Protein AF-A0A514MGS3-F1 (afdb_monomer_lite)

pLDDT: mean 89.5, std 12.04, range [34.12, 98.44]

Secondary structure (DSSP, 8-state):
-HHHHHHHHHHHTTTSHHHHHHHHHHHTTHHHHS--S-HHHHHHHHHHHHHHHHHHHHHHHHHT--TTHHHHHIIIIIIIT-HHHHTTS-HHHHHHHHHHHHHHTTTTT-GGGHHHHHHSPPP-TTHHHH-SHHHHHHHHHHHHHHH---HHHHHHHHHHGGGGTT----HHHHHHHHHHHHHTTSS-SSS---HHHHHHHHHHHHHHS-GGGGG--

Foldseek 3Di:
DVVVVVVVVLVVVVVPLCSLLVLLVPCVVVLQPPQDDDQVVLAVSLVSNLSNLLVVLVVCLVVVHCPCLVSLCCLVPVAQLDVSSVVSHDLVSSQSSLLSNLQCCLVSVNLVCVVSSQVSHRDDPCCVPQHGSLSSSLVSNLVSLVVRPDLVSNLSSLVSLLSNAPDDYPPVSLVSSLVSLVVQQDCDDDDRNDPSSNVSSVVSNCSRPPPVVVVVD

Radius of gyration: 18.84 Å; chains: 1; bounding box: 46×36×59 Å

Organism: NCBI:txid2249456

Sequence (217 aa):
ESGRRILELIVQLWSQSFASNIFALLFHRWLFEVPLDGKEVSLRYSSALVQGATNVFWIDIQTNTRHFLSLYHYLLEDVALVPDQLSKISLQAGRNLFLLLSRFMLFYDQDHLLASSLEHFPTFPNSFLVGGPADYFVIELTDQLQKLKVEPVLLHYLSRMTILQGLELRMTTSTRLKACLYSFTSPGGPTYPTRAVRHAAWNTLDLLFPVSAILLS

Structure (mmCIF, N/CA/C/O backbone):
data_AF-A0A514MGS3-F1
#
_entry.id   AF-A0A514MGS3-F1
#
loop_
_atom_site.group_PDB
_atom_site.id
_atom_site.type_symbol
_atom_site.label_atom_id
_atom_site.label_alt_id
_atom_site.label_comp_id
_atom_site.label_asym_id
_atom_site.label_entity_id
_atom_site.label_seq_id
_atom_site.pdbx_PDB_ins_code
_atom_site.Cartn_x
_atom_site.Cartn_y
_atom_site.Cartn_z
_atom_site.occupancy
_atom_site.B_iso_or_equiv
_atom_site.auth_seq_id
_atom_site.auth_comp_id
_atom_site.auth_asym_id
_atom_site.auth_atom_id
_atom_site.pdbx_PDB_model_num
ATOM 1 N N . GLU A 1 1 ? -17.664 -9.299 27.989 1.00 47.78 1 GLU A N 1
ATOM 2 C CA . GLU A 1 1 ? -16.842 -8.910 29.163 1.00 47.78 1 GLU A CA 1
ATOM 3 C C . GLU A 1 1 ? -15.353 -9.264 29.069 1.00 47.78 1 GLU A C 1
ATOM 5 O O . GLU A 1 1 ? -14.551 -8.423 29.457 1.00 47.78 1 GLU A O 1
ATOM 10 N N . SER A 1 2 ? -14.930 -10.427 28.544 1.00 61.69 2 SER A N 1
ATOM 11 C CA . SER A 1 2 ? -13.503 -10.828 28.569 1.00 61.69 2 SER A CA 1
ATOM 12 C C . SER A 1 2 ? -12.554 -9.924 27.757 1.00 61.69 2 SER A C 1
ATOM 14 O O . SER A 1 2 ? -11.452 -9.632 28.217 1.00 61.69 2 SER A O 1
ATOM 16 N N . GLY A 1 3 ? -12.983 -9.416 26.594 1.00 69.38 3 GLY A N 1
ATOM 17 C CA . GLY A 1 3 ? -12.145 -8.577 25.721 1.00 69.38 3 GLY A CA 1
ATOM 18 C C . GLY A 1 3 ? -11.825 -7.182 26.272 1.00 69.38 3 GLY A C 1
ATOM 19 O O . GLY A 1 3 ? -10.785 -6.620 25.941 1.00 69.38 3 GLY A O 1
ATOM 20 N N . ARG A 1 4 ? -12.666 -6.637 27.165 1.00 77.06 4 ARG A N 1
ATOM 21 C CA . ARG A 1 4 ? -12.484 -5.285 27.728 1.00 77.06 4 ARG A CA 1
ATOM 22 C C . ARG A 1 4 ? -11.244 -5.199 28.621 1.00 77.06 4 ARG A C 1
ATOM 24 O O . ARG A 1 4 ? -10.491 -4.241 28.520 1.00 77.06 4 ARG A O 1
ATOM 31 N N . ARG A 1 5 ? -10.975 -6.249 29.406 1.00 80.56 5 ARG A N 1
ATOM 32 C CA . ARG A 1 5 ? -9.756 -6.352 30.230 1.00 80.56 5 ARG A CA 1
ATOM 33 C C . ARG A 1 5 ? -8.491 -6.414 29.374 1.00 80.56 5 ARG A C 1
ATOM 35 O O . ARG A 1 5 ? -7.489 -5.799 29.712 1.00 80.56 5 ARG A O 1
ATOM 42 N N . ILE A 1 6 ? -8.541 -7.130 28.248 1.00 82.75 6 ILE A N 1
ATOM 43 C CA . ILE A 1 6 ? -7.420 -7.189 27.297 1.00 82.75 6 ILE A CA 1
ATOM 44 C C . ILE A 1 6 ? -7.199 -5.810 26.668 1.00 82.75 6 ILE A C 1
ATOM 46 O O . ILE A 1 6 ? -6.064 -5.353 26.586 1.00 82.75 6 ILE A O 1
ATOM 50 N N . LEU A 1 7 ? -8.273 -5.121 26.278 1.00 83.06 7 LEU A N 1
ATOM 51 C CA . LEU A 1 7 ? -8.190 -3.765 25.743 1.00 83.06 7 LEU A CA 1
ATOM 52 C C . LEU A 1 7 ? -7.570 -2.789 26.757 1.00 83.06 7 LEU A C 1
ATOM 54 O O . LEU A 1 7 ? -6.682 -2.025 26.393 1.00 83.06 7 LEU A O 1
ATOM 58 N N . GLU A 1 8 ? -7.979 -2.846 28.026 1.00 84.56 8 GLU A N 1
ATOM 59 C CA . GLU A 1 8 ? -7.396 -2.044 29.113 1.00 84.56 8 GLU A CA 1
ATOM 60 C C . GLU A 1 8 ? -5.895 -2.319 29.291 1.00 84.56 8 GLU A C 1
ATOM 62 O O . GLU A 1 8 ? -5.109 -1.377 29.408 1.00 84.56 8 GLU A O 1
ATOM 67 N N . LEU A 1 9 ? -5.473 -3.586 29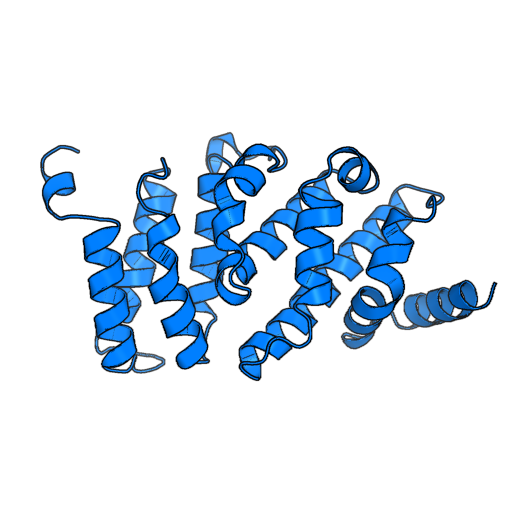.227 1.00 84.62 9 LEU A N 1
ATOM 68 C CA . LEU A 1 9 ? -4.055 -3.964 29.270 1.00 84.62 9 LEU A CA 1
ATOM 69 C C . LEU A 1 9 ? -3.275 -3.415 28.069 1.00 84.62 9 LEU A C 1
ATOM 71 O O . LEU A 1 9 ? -2.190 -2.861 28.237 1.00 84.62 9 LEU A O 1
ATOM 75 N N . ILE A 1 10 ? -3.824 -3.509 26.854 1.00 85.88 10 ILE A N 1
ATOM 76 C CA . ILE A 1 10 ? -3.185 -2.935 25.660 1.00 85.88 10 ILE A CA 1
ATOM 77 C C . ILE A 1 10 ? -3.071 -1.412 25.807 1.00 85.88 10 ILE A C 1
ATOM 79 O O . ILE A 1 10 ? -2.027 -0.844 25.495 1.00 85.88 10 ILE A O 1
ATOM 83 N N . VAL A 1 11 ? -4.107 -0.745 26.325 1.00 84.38 11 VAL A N 1
ATOM 84 C CA . VAL A 1 11 ? -4.107 0.704 26.583 1.00 84.38 11 VAL A CA 1
ATOM 85 C C . VAL A 1 11 ? -3.020 1.109 27.585 1.00 84.38 11 VAL A C 1
ATOM 87 O O . VAL A 1 11 ? -2.420 2.172 27.410 1.00 84.38 11 VAL A O 1
ATOM 90 N N . GLN A 1 12 ? -2.728 0.280 28.591 1.00 86.44 12 GLN A N 1
ATOM 91 C CA . GLN A 1 12 ? -1.608 0.493 29.519 1.00 86.44 12 GLN A CA 1
ATOM 92 C C . GLN A 1 12 ? -0.243 0.303 28.841 1.00 86.44 12 GLN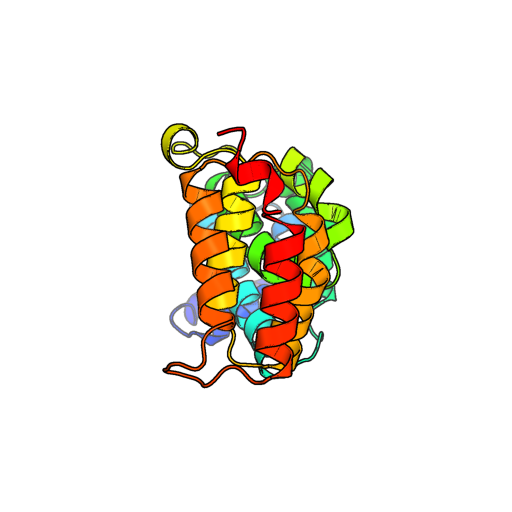 A C 1
ATOM 94 O O . GLN A 1 12 ? 0.711 1.010 29.156 1.00 86.44 12 GLN A O 1
ATOM 99 N N . LEU A 1 13 ? -0.156 -0.611 27.874 1.00 86.50 13 LEU A N 1
ATOM 100 C CA . LEU A 1 13 ? 1.062 -0.921 27.122 1.00 86.50 13 LEU A CA 1
ATOM 101 C C . LEU A 1 13 ? 1.218 -0.096 25.838 1.00 86.50 13 LEU A C 1
ATOM 103 O O . LEU A 1 13 ? 2.078 -0.397 25.019 1.00 86.50 13 LEU A O 1
ATOM 107 N N . TRP A 1 14 ? 0.422 0.957 25.644 1.00 85.69 14 TRP A N 1
ATOM 108 C CA . TRP A 1 14 ? 0.352 1.695 24.375 1.00 85.69 14 TRP A CA 1
ATOM 109 C C . TRP A 1 14 ? 1.663 2.369 23.952 1.00 85.69 14 TRP A C 1
ATOM 111 O O . TRP A 1 14 ? 1.845 2.681 22.779 1.00 85.69 14 TRP A O 1
ATOM 121 N N . SER A 1 15 ? 2.574 2.604 24.900 1.00 83.31 15 SER A N 1
ATOM 122 C CA . SER A 1 15 ? 3.925 3.108 24.627 1.00 83.31 15 SER A CA 1
ATOM 123 C C . SER A 1 15 ? 4.832 2.072 23.958 1.00 83.31 15 SER A C 1
ATOM 125 O O . SER A 1 15 ? 5.872 2.430 23.410 1.00 83.31 15 SER A O 1
ATOM 127 N N . GLN A 1 16 ? 4.455 0.794 23.995 1.00 87.19 16 GLN A N 1
ATOM 128 C CA . GLN A 1 16 ? 5.225 -0.300 23.426 1.00 87.19 16 GLN A CA 1
ATOM 129 C C . GLN A 1 16 ? 4.883 -0.498 21.950 1.00 87.19 16 GLN A C 1
ATOM 131 O O . GLN A 1 16 ? 3.715 -0.554 21.562 1.00 87.19 16 GLN A O 1
ATOM 136 N N . SER A 1 17 ? 5.908 -0.688 21.118 1.00 79.75 17 SER A N 1
ATOM 137 C CA . SER A 1 17 ? 5.749 -0.849 19.665 1.00 79.75 17 SER A CA 1
ATOM 138 C C . SER A 1 17 ? 4.843 -2.030 19.288 1.00 79.75 17 SER A C 1
ATOM 140 O O . SER A 1 17 ? 4.017 -1.913 18.381 1.00 79.75 17 SER A O 1
ATOM 142 N N . PHE A 1 18 ? 4.930 -3.143 20.025 1.00 87.44 18 PHE A N 1
ATOM 143 C CA . PHE A 1 18 ? 4.140 -4.350 19.773 1.00 87.44 18 PHE A CA 1
ATOM 144 C C . PHE A 1 18 ? 2.651 -4.205 20.126 1.00 87.44 18 PHE A C 1
ATOM 146 O O . PHE A 1 18 ? 1.834 -4.960 19.601 1.00 87.44 18 PHE A O 1
ATOM 153 N N . ALA A 1 19 ? 2.273 -3.253 20.988 1.00 90.31 19 ALA A N 1
ATOM 154 C CA . ALA A 1 19 ? 0.892 -3.116 21.451 1.00 90.31 19 ALA A CA 1
ATOM 155 C C . ALA A 1 19 ? -0.060 -2.786 20.293 1.00 90.31 19 ALA A C 1
ATOM 157 O O . ALA A 1 19 ? -1.146 -3.356 20.200 1.00 90.31 19 ALA A O 1
ATOM 158 N N . SER A 1 20 ? 0.384 -1.934 19.363 1.00 90.44 20 SER A N 1
ATOM 159 C CA . SER A 1 20 ? -0.369 -1.612 18.145 1.00 90.44 20 SER A CA 1
ATOM 160 C C . SER A 1 20 ? -0.586 -2.836 17.245 1.00 90.44 20 SER A C 1
ATOM 162 O O . SER A 1 20 ? -1.682 -3.027 16.725 1.00 90.44 20 SER A O 1
ATOM 164 N N . ASN A 1 21 ? 0.413 -3.717 17.128 1.00 93.25 21 ASN A N 1
ATOM 165 C CA . ASN A 1 21 ? 0.326 -4.940 16.324 1.00 93.25 21 ASN A CA 1
ATOM 166 C C . ASN A 1 21 ? -0.724 -5.891 16.907 1.00 93.25 21 ASN A C 1
ATOM 168 O O . ASN A 1 21 ? -1.605 -6.361 16.194 1.00 93.25 21 ASN A O 1
ATOM 172 N N . ILE A 1 22 ? -0.657 -6.132 18.221 1.00 91.88 22 ILE A N 1
ATOM 173 C CA . ILE A 1 22 ? -1.628 -6.973 18.931 1.00 91.88 22 ILE A CA 1
ATOM 174 C C . ILE A 1 22 ? -3.033 -6.377 18.802 1.00 91.88 22 ILE A C 1
ATOM 176 O O . ILE A 1 22 ? -3.985 -7.105 18.527 1.00 91.88 22 ILE A O 1
ATOM 180 N N . PHE A 1 23 ? -3.159 -5.055 18.949 1.00 92.81 23 PHE A N 1
ATOM 181 C CA . PHE A 1 23 ? -4.430 -4.360 18.781 1.00 92.81 23 PHE A CA 1
ATOM 182 C C . PHE A 1 23 ? -5.031 -4.599 17.391 1.00 92.81 23 PHE A C 1
ATOM 184 O O . PHE A 1 23 ? -6.179 -5.026 17.295 1.00 92.81 23 PHE A O 1
ATOM 191 N N . ALA A 1 24 ? -4.257 -4.385 16.323 1.00 92.81 24 ALA A N 1
ATOM 192 C CA . ALA A 1 24 ? -4.727 -4.600 14.957 1.00 92.81 24 ALA A CA 1
ATOM 193 C C . ALA A 1 24 ? -5.173 -6.054 14.727 1.00 92.81 24 ALA A C 1
ATOM 195 O O . ALA A 1 24 ? -6.231 -6.296 14.156 1.00 92.81 24 ALA A O 1
ATOM 196 N N . LEU A 1 25 ? -4.425 -7.036 15.231 1.00 93.38 25 LEU A N 1
ATOM 197 C CA . LEU A 1 25 ? -4.761 -8.447 15.026 1.00 93.38 25 LEU A CA 1
ATOM 198 C C . LEU A 1 25 ? -6.008 -8.887 15.801 1.00 93.38 25 LEU A C 1
ATOM 200 O O . LEU A 1 25 ? -6.826 -9.623 15.258 1.00 93.38 25 LEU A O 1
ATOM 204 N N . LEU A 1 26 ? -6.184 -8.421 17.038 1.00 92.50 26 LEU A N 1
ATOM 205 C CA . LEU A 1 26 ? -7.273 -8.883 17.905 1.00 92.50 26 LEU A CA 1
ATOM 206 C C . LEU A 1 26 ? -8.554 -8.046 17.797 1.00 92.50 26 LEU A C 1
ATOM 208 O O . LEU A 1 26 ? -9.643 -8.582 17.984 1.00 92.50 26 LEU A O 1
ATOM 212 N N . PHE A 1 27 ? -8.441 -6.746 17.514 1.00 90.88 27 PHE A N 1
ATOM 213 C CA . PHE A 1 27 ? -9.551 -5.794 17.646 1.00 90.88 27 PHE A CA 1
ATOM 214 C C . PHE A 1 27 ? -9.944 -5.093 16.338 1.00 90.88 27 PHE A C 1
ATOM 216 O O . PHE A 1 27 ? -10.830 -4.240 16.373 1.00 90.88 27 PHE A O 1
ATOM 223 N N . HIS A 1 28 ? -9.363 -5.455 15.183 1.00 91.19 28 HIS A N 1
ATOM 224 C CA . HIS A 1 28 ? -9.738 -4.847 13.896 1.00 91.19 28 HIS A CA 1
ATOM 225 C C . HIS A 1 28 ? -11.232 -4.975 13.592 1.00 91.19 28 HIS A C 1
ATOM 227 O O . HIS A 1 28 ? -11.815 -4.003 13.134 1.00 91.19 28 HIS A O 1
ATOM 233 N N . ARG A 1 29 ? -11.869 -6.120 13.877 1.00 92.06 29 ARG A N 1
ATOM 234 C CA . ARG A 1 29 ? -13.323 -6.282 13.680 1.00 92.06 29 ARG A CA 1
ATOM 235 C C . ARG A 1 29 ? -14.137 -5.560 14.738 1.00 92.06 29 ARG A C 1
ATOM 237 O O . ARG A 1 29 ? -15.049 -4.806 14.419 1.00 92.06 29 ARG A O 1
ATOM 244 N N . TRP A 1 30 ? -13.737 -5.728 15.999 1.00 90.06 30 TRP A N 1
ATOM 245 C CA . TRP A 1 30 ? -14.399 -5.107 17.145 1.00 90.06 30 TRP A CA 1
ATOM 246 C C . TRP A 1 30 ? -14.547 -3.589 16.982 1.00 90.06 30 TRP A C 1
ATOM 248 O O . TRP A 1 30 ? -15.598 -3.049 17.314 1.00 90.06 30 TRP A O 1
ATOM 258 N N . LEU A 1 31 ? -13.535 -2.924 16.407 1.00 88.31 31 LEU A N 1
ATOM 259 C CA . LEU A 1 31 ? -13.551 -1.483 16.148 1.00 88.31 31 LEU A CA 1
ATOM 260 C C . LEU A 1 31 ? -14.742 -1.024 15.289 1.00 88.31 31 LEU A C 1
ATOM 262 O O . LEU A 1 31 ? -15.219 0.094 15.465 1.00 88.31 31 LEU A O 1
ATOM 266 N N . PHE A 1 32 ? -15.204 -1.866 14.364 1.00 88.56 32 PHE A N 1
ATOM 267 C CA . PHE A 1 32 ? -16.290 -1.540 13.439 1.00 88.56 32 PHE A CA 1
ATOM 268 C C . PHE A 1 32 ? -17.609 -2.230 13.809 1.00 88.56 32 PHE A C 1
ATOM 270 O O . PHE A 1 32 ? -18.675 -1.761 13.421 1.00 88.56 32 PHE A O 1
ATOM 277 N N . GLU A 1 33 ? -17.581 -3.312 14.583 1.00 86.62 33 GLU A N 1
ATOM 278 C CA . GLU A 1 33 ? -18.789 -4.026 15.015 1.00 86.62 33 GLU A CA 1
ATOM 279 C C . GLU A 1 33 ? -19.425 -3.427 16.277 1.00 86.62 33 GLU A C 1
ATOM 281 O O . GLU A 1 33 ? -20.643 -3.505 16.445 1.00 86.62 33 GLU A O 1
ATOM 286 N N . VAL A 1 34 ? -18.630 -2.811 17.159 1.00 82.88 34 VAL A N 1
ATOM 287 C CA . VAL A 1 34 ? -19.104 -2.299 18.453 1.00 82.88 34 VAL A CA 1
ATOM 288 C C . VAL A 1 34 ? -19.085 -0.766 18.478 1.00 82.88 34 VAL A C 1
ATOM 290 O O . VAL A 1 34 ? -18.064 -0.168 18.136 1.00 82.88 34 VAL A O 1
ATOM 293 N N . PRO A 1 35 ? -20.175 -0.100 18.913 1.00 74.62 35 PRO A N 1
ATOM 294 C CA . PRO A 1 35 ? -20.193 1.351 19.075 1.00 74.62 35 PRO A CA 1
ATOM 295 C C . PRO A 1 35 ? -19.122 1.814 20.069 1.00 74.62 35 PRO A C 1
ATOM 297 O O . PRO A 1 35 ? -19.018 1.277 21.173 1.00 74.62 35 PRO A O 1
ATOM 300 N N . LEU A 1 36 ? -18.339 2.823 19.686 1.00 74.69 36 LEU A N 1
ATOM 301 C CA . LEU A 1 36 ? -17.359 3.448 20.570 1.00 74.69 36 LEU A CA 1
ATOM 302 C C . LEU A 1 36 ? -17.932 4.702 21.231 1.00 74.69 36 LEU A C 1
ATOM 304 O O . LEU A 1 36 ? -18.395 5.618 20.548 1.00 74.69 36 LEU A O 1
ATOM 308 N N . ASP A 1 37 ? -17.793 4.787 22.551 1.00 71.50 37 ASP A N 1
ATOM 309 C CA . ASP A 1 37 ? -18.149 5.982 23.312 1.00 71.50 37 ASP A CA 1
ATOM 310 C C . ASP A 1 37 ? -17.036 7.039 23.196 1.00 71.50 37 ASP A C 1
ATOM 312 O O . ASP A 1 37 ? -16.028 7.007 23.903 1.00 71.50 37 ASP A O 1
ATOM 316 N N . GLY A 1 38 ? -17.223 8.000 22.289 1.00 73.19 38 GLY A N 1
ATOM 317 C CA . GLY A 1 38 ? -16.418 9.224 22.218 1.00 73.19 38 GLY A CA 1
ATOM 318 C C . GLY A 1 38 ? -15.418 9.304 21.056 1.00 73.19 38 GLY A C 1
ATOM 319 O O . GLY A 1 38 ? -14.757 8.340 20.664 1.00 73.19 38 GLY A O 1
ATOM 320 N N . LYS A 1 39 ? -15.271 10.520 20.508 1.00 72.00 39 LYS A N 1
ATOM 321 C CA . LYS A 1 39 ? -14.431 10.801 19.327 1.00 72.00 39 LYS A CA 1
ATOM 322 C C . LYS A 1 39 ? -12.934 10.585 19.574 1.00 72.00 39 LYS A C 1
ATOM 324 O O . LYS A 1 39 ? -12.243 10.100 18.684 1.00 72.00 39 LYS A O 1
ATOM 329 N N . GLU A 1 40 ? -12.430 10.911 20.764 1.00 72.62 40 GLU A N 1
ATOM 330 C CA . GLU A 1 40 ? -11.007 10.732 21.104 1.00 72.62 40 GLU A CA 1
ATOM 331 C C . GLU A 1 40 ? -10.604 9.255 21.165 1.00 72.62 40 GLU A C 1
ATOM 333 O O . GLU A 1 40 ? -9.536 8.873 20.682 1.00 72.62 40 GLU A O 1
ATOM 338 N N . VAL A 1 41 ? -11.489 8.411 21.697 1.00 78.88 41 VAL A N 1
ATOM 339 C CA . VAL A 1 41 ? -11.291 6.961 21.780 1.00 78.88 41 VAL A CA 1
ATOM 340 C C . VAL A 1 41 ? -11.254 6.353 20.376 1.00 78.88 41 VAL A C 1
ATOM 342 O O . VAL A 1 41 ? -10.321 5.617 20.049 1.00 78.88 41 VAL A O 1
ATOM 345 N N . SER A 1 42 ? -12.197 6.745 19.511 1.00 81.25 42 SER A N 1
ATOM 346 C CA . SER A 1 42 ? -12.221 6.342 18.097 1.00 81.25 42 SER A CA 1
ATOM 347 C C . SER A 1 42 ? -10.943 6.746 17.354 1.00 81.25 42 SER A C 1
ATOM 349 O O . SER A 1 42 ? -10.350 5.921 16.655 1.00 81.25 42 SER A O 1
ATOM 351 N N . LEU A 1 43 ? -10.451 7.974 17.553 1.00 85.00 43 LEU A N 1
ATOM 352 C CA . LEU A 1 43 ? -9.201 8.441 16.946 1.00 85.00 43 LEU A CA 1
ATOM 353 C C . LEU A 1 43 ? -7.991 7.623 17.402 1.00 85.00 43 LEU A C 1
ATOM 355 O O . LEU A 1 43 ? -7.203 7.168 16.569 1.00 85.00 43 LEU A O 1
ATOM 359 N N . ARG A 1 44 ? -7.855 7.404 18.715 1.00 87.31 44 ARG A N 1
ATOM 360 C CA . ARG A 1 44 ? -6.740 6.642 19.286 1.00 87.31 44 ARG A CA 1
ATOM 361 C C . ARG A 1 44 ? -6.715 5.212 18.751 1.00 87.31 44 ARG A C 1
ATOM 363 O O . ARG A 1 44 ? -5.666 4.749 18.304 1.00 87.31 44 ARG A O 1
ATOM 370 N N . TYR A 1 45 ? -7.856 4.528 18.764 1.00 89.94 45 TYR A N 1
ATOM 371 C CA . TYR A 1 45 ? -7.964 3.148 18.292 1.00 89.94 45 TYR A CA 1
ATOM 372 C C . TYR A 1 45 ? -7.763 3.027 16.786 1.00 89.94 45 TYR A C 1
ATOM 374 O O . TYR A 1 45 ? -7.019 2.154 16.345 1.00 89.94 45 TYR A O 1
ATOM 382 N N . SER A 1 46 ? -8.314 3.952 16.000 1.00 90.75 46 SER A N 1
ATOM 383 C CA . SER A 1 46 ? -8.076 3.979 14.556 1.00 90.75 46 SER A CA 1
ATOM 384 C C . SER A 1 46 ? -6.596 4.187 14.224 1.00 90.75 46 SER A C 1
ATOM 386 O O . SER A 1 46 ? -6.054 3.524 13.342 1.00 90.75 46 SER A O 1
ATOM 388 N N . SER A 1 47 ? -5.906 5.068 14.958 1.00 90.31 47 SER A N 1
ATOM 389 C CA . SER A 1 47 ? -4.469 5.284 14.772 1.00 90.31 47 SER A CA 1
ATOM 390 C C . SER A 1 47 ? -3.652 4.032 15.093 1.00 90.31 47 SER A C 1
ATOM 392 O O . SER A 1 47 ? -2.707 3.727 14.369 1.00 90.31 47 SER A O 1
ATOM 394 N N . ALA A 1 48 ? -3.998 3.296 16.153 1.00 91.81 48 ALA A N 1
ATOM 395 C CA . ALA A 1 48 ? -3.312 2.044 16.462 1.00 91.81 48 ALA A CA 1
ATOM 396 C C . ALA A 1 48 ? -3.636 0.921 15.490 1.00 91.81 48 ALA A C 1
ATOM 398 O O . ALA A 1 48 ? -2.743 0.131 15.204 1.00 91.81 48 ALA A O 1
ATOM 399 N N . LEU A 1 49 ? -4.858 0.864 14.955 1.00 94.56 49 LEU A N 1
ATOM 400 C CA . LEU A 1 49 ? -5.189 -0.070 13.887 1.00 94.56 49 LEU A CA 1
ATOM 401 C C . LEU A 1 49 ? -4.292 0.177 12.672 1.00 94.56 49 LEU A C 1
ATOM 403 O O . LEU A 1 49 ? -3.628 -0.749 12.221 1.00 94.56 49 LEU A O 1
ATOM 407 N N . VAL A 1 50 ? -4.215 1.420 12.183 1.00 94.94 50 VAL A N 1
ATOM 408 C CA . VAL A 1 50 ? -3.390 1.760 11.011 1.00 94.94 50 VAL A CA 1
ATOM 409 C C . VAL A 1 50 ? -1.907 1.495 11.283 1.00 94.94 50 VAL A C 1
ATOM 411 O O . VAL A 1 50 ? -1.227 0.903 10.444 1.00 94.94 50 VAL A O 1
ATOM 414 N N . GLN A 1 51 ? -1.394 1.884 12.453 1.00 93.81 51 GLN A N 1
ATOM 415 C CA . GLN A 1 51 ? 0.007 1.642 12.809 1.00 93.81 51 GLN A CA 1
ATOM 416 C C . GLN A 1 51 ? 0.316 0.145 12.946 1.00 93.81 51 GLN A C 1
ATOM 418 O O . GLN A 1 51 ? 1.316 -0.330 12.411 1.00 93.81 51 GLN A O 1
ATOM 423 N N . GLY A 1 52 ? -0.549 -0.602 13.632 1.00 95.62 52 GLY A N 1
ATOM 424 C CA . GLY A 1 52 ? -0.402 -2.039 13.824 1.00 95.62 52 GLY A CA 1
ATOM 425 C C . GLY A 1 52 ? -0.479 -2.801 12.509 1.00 95.62 52 GLY A C 1
ATOM 426 O O . GLY A 1 52 ? 0.395 -3.616 12.231 1.00 95.62 52 GLY A O 1
ATOM 427 N N . ALA A 1 53 ? -1.463 -2.476 11.666 1.00 97.25 53 ALA A N 1
ATOM 428 C CA . ALA A 1 53 ? -1.611 -3.028 10.323 1.00 97.25 53 ALA A CA 1
ATOM 429 C C . ALA A 1 53 ? -0.381 -2.721 9.451 1.00 97.25 53 ALA A C 1
ATOM 431 O O . ALA A 1 53 ? 0.166 -3.623 8.825 1.00 97.25 53 ALA A O 1
ATOM 432 N N . THR A 1 54 ? 0.130 -1.482 9.492 1.00 96.50 54 THR A N 1
ATOM 433 C CA . THR A 1 54 ? 1.385 -1.109 8.811 1.00 96.50 54 THR A CA 1
ATOM 434 C C . THR A 1 54 ? 2.527 -2.033 9.225 1.00 96.50 54 THR A C 1
ATOM 436 O O . THR A 1 54 ? 3.223 -2.576 8.370 1.00 96.50 54 THR A O 1
ATOM 439 N N . ASN A 1 55 ? 2.719 -2.227 10.530 1.00 95.88 55 ASN A N 1
ATOM 440 C CA . ASN A 1 55 ? 3.814 -3.032 11.056 1.00 95.88 55 ASN A CA 1
ATOM 441 C C . ASN A 1 55 ? 3.690 -4.503 10.639 1.00 95.88 55 ASN A C 1
ATOM 443 O O . ASN A 1 55 ? 4.671 -5.081 10.177 1.00 95.88 55 ASN A O 1
ATOM 447 N N . VAL A 1 56 ? 2.505 -5.109 10.774 1.00 96.94 56 VAL A N 1
ATOM 448 C CA . VAL A 1 56 ? 2.317 -6.530 10.434 1.00 96.94 56 VAL A CA 1
ATOM 449 C C . VAL A 1 56 ? 2.406 -6.775 8.928 1.00 96.94 56 VAL A C 1
ATOM 451 O O . VAL A 1 56 ? 3.023 -7.749 8.513 1.00 96.94 56 VAL A O 1
ATOM 454 N N . PHE A 1 57 ? 1.919 -5.861 8.086 1.00 98.12 57 PHE A N 1
ATOM 455 C CA . PHE A 1 57 ? 2.091 -5.987 6.635 1.00 98.12 57 PHE A CA 1
ATOM 456 C C . PHE A 1 57 ? 3.558 -5.829 6.212 1.00 98.12 57 PHE A C 1
ATOM 458 O O . PHE A 1 57 ? 4.012 -6.484 5.276 1.00 98.12 57 PHE A O 1
ATOM 465 N N . TRP A 1 58 ? 4.341 -5.012 6.923 1.00 97.38 58 TRP A N 1
ATOM 466 C CA . TRP A 1 58 ? 5.789 -4.962 6.714 1.00 97.38 58 TRP A CA 1
ATOM 467 C C . TRP A 1 58 ? 6.498 -6.263 7.106 1.00 97.38 58 TRP A C 1
ATOM 469 O O . TRP A 1 58 ? 7.490 -6.600 6.461 1.00 97.38 58 TRP A O 1
ATOM 479 N N . ILE A 1 59 ? 6.004 -7.010 8.101 1.00 96.94 59 ILE A N 1
ATOM 480 C CA . ILE A 1 59 ? 6.523 -8.353 8.421 1.00 96.94 59 ILE A CA 1
ATOM 481 C C . ILE A 1 59 ? 6.298 -9.294 7.233 1.00 96.94 59 ILE A C 1
ATOM 483 O O . ILE A 1 59 ? 7.230 -9.989 6.827 1.00 96.94 59 ILE A O 1
ATOM 487 N N . ASP A 1 60 ? 5.106 -9.275 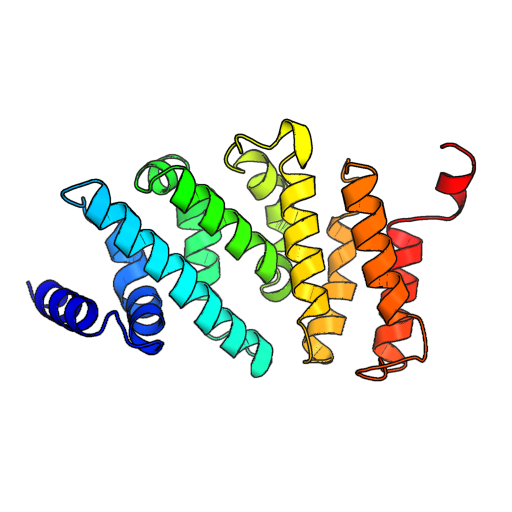6.634 1.00 98.06 60 ASP A N 1
ATOM 488 C CA . ASP A 1 60 ? 4.799 -10.059 5.431 1.00 98.06 60 ASP A CA 1
ATOM 489 C C . ASP A 1 60 ? 5.734 -9.691 4.265 1.00 98.06 60 ASP A C 1
ATOM 491 O O . ASP A 1 60 ? 6.324 -10.577 3.647 1.00 98.06 60 ASP A O 1
ATOM 495 N N . ILE A 1 61 ? 5.990 -8.396 4.028 1.00 97.19 61 ILE A N 1
ATOM 496 C CA . ILE A 1 61 ? 6.976 -7.950 3.025 1.00 97.19 61 ILE A CA 1
ATOM 497 C C . ILE A 1 61 ? 8.382 -8.476 3.334 1.00 97.19 61 ILE A C 1
ATOM 499 O O . ILE A 1 61 ? 9.058 -8.990 2.444 1.00 97.19 61 ILE A O 1
ATOM 503 N N . GLN A 1 62 ? 8.848 -8.335 4.576 1.00 96.69 62 GLN A N 1
ATOM 504 C CA . GLN A 1 62 ? 10.208 -8.718 4.974 1.00 96.69 62 GLN A CA 1
ATOM 505 C C . GLN A 1 62 ? 10.441 -10.225 4.890 1.00 96.69 62 GLN A C 1
ATOM 507 O O . GLN A 1 62 ? 11.535 -10.663 4.541 1.00 96.69 62 GLN A O 1
ATOM 512 N N . THR A 1 63 ? 9.412 -11.005 5.205 1.00 96.69 63 THR A N 1
ATOM 513 C CA . THR A 1 63 ? 9.448 -12.469 5.152 1.00 96.69 63 THR A CA 1
ATOM 514 C C . THR A 1 63 ? 9.046 -13.022 3.785 1.00 96.69 63 THR A C 1
ATOM 516 O O . THR A 1 63 ? 9.204 -14.218 3.553 1.00 96.69 63 THR A O 1
ATOM 519 N N . ASN A 1 64 ? 8.569 -12.166 2.873 1.00 97.12 64 ASN A N 1
ATOM 520 C CA . ASN A 1 64 ? 7.971 -12.546 1.594 1.00 97.12 64 ASN A CA 1
ATOM 521 C C . ASN A 1 64 ? 6.857 -13.601 1.762 1.00 97.12 64 ASN A C 1
ATOM 523 O O . ASN A 1 64 ? 6.806 -14.605 1.051 1.00 97.12 64 ASN A O 1
ATOM 527 N N . THR A 1 65 ? 5.987 -13.380 2.747 1.00 97.12 65 THR A N 1
ATOM 528 C CA . THR A 1 65 ? 4.819 -14.219 3.052 1.00 97.12 65 THR A CA 1
ATOM 529 C C . THR A 1 65 ? 3.542 -13.380 3.018 1.00 97.12 65 THR A C 1
ATOM 531 O O . THR A 1 65 ? 3.589 -12.181 2.778 1.00 97.12 65 THR A O 1
ATOM 534 N N . ARG A 1 66 ? 2.376 -14.009 3.190 1.00 97.38 66 ARG A N 1
ATOM 535 C CA . ARG A 1 66 ? 1.061 -13.344 3.125 1.00 97.38 66 ARG A CA 1
ATOM 536 C C . ARG A 1 66 ? 0.187 -13.745 4.313 1.00 97.38 66 ARG A C 1
ATOM 538 O O . ARG A 1 66 ? -0.993 -14.052 4.150 1.00 97.38 66 ARG A O 1
ATOM 545 N N . HIS A 1 67 ? 0.781 -13.834 5.503 1.00 97.50 67 HIS A N 1
ATOM 546 C CA . HIS A 1 67 ? 0.082 -14.293 6.703 1.00 97.50 67 HIS A CA 1
ATOM 547 C C . HIS A 1 67 ? -1.063 -13.362 7.107 1.00 97.50 67 HIS A C 1
ATOM 549 O O . HIS A 1 67 ? -2.058 -13.826 7.664 1.00 97.50 67 HIS A O 1
ATOM 555 N N . PHE A 1 68 ? -0.952 -12.071 6.797 1.00 97.81 68 PHE A N 1
ATOM 556 C CA . PHE A 1 68 ? -1.922 -11.048 7.173 1.00 97.81 68 PHE A CA 1
ATOM 557 C C . PHE A 1 68 ? -2.824 -10.612 6.011 1.00 97.81 68 PHE A C 1
ATOM 559 O O . PHE A 1 68 ? -3.524 -9.604 6.129 1.00 97.81 68 PHE A O 1
ATOM 566 N N . LEU A 1 69 ? -2.880 -11.393 4.923 1.00 97.69 69 LEU A N 1
ATOM 567 C CA . LEU A 1 69 ? -3.784 -11.147 3.793 1.00 97.69 69 LEU A CA 1
ATOM 568 C C . LEU A 1 69 ? -5.247 -11.024 4.240 1.00 97.69 69 LEU A C 1
ATOM 570 O O . LEU A 1 69 ? -5.957 -10.145 3.767 1.00 97.69 69 LEU A O 1
ATOM 574 N N . SER A 1 70 ? -5.695 -11.858 5.180 1.00 97.44 70 SER A N 1
ATOM 575 C CA . SER A 1 70 ? -7.072 -11.808 5.693 1.00 97.44 70 SER A CA 1
ATOM 576 C C . SER A 1 70 ? -7.398 -10.485 6.393 1.00 97.44 70 SER A C 1
ATOM 578 O O . SER A 1 70 ? -8.503 -9.968 6.243 1.00 97.44 70 SER A O 1
ATOM 580 N N . LEU A 1 71 ? -6.432 -9.909 7.118 1.00 97.75 71 LEU A N 1
ATOM 581 C CA . LEU A 1 71 ? -6.570 -8.584 7.719 1.00 97.75 71 LEU A CA 1
ATOM 582 C C . LEU A 1 71 ? -6.607 -7.500 6.636 1.00 97.75 71 LEU A C 1
ATOM 584 O O . LEU A 1 71 ? -7.438 -6.601 6.716 1.00 97.75 71 LEU A O 1
ATOM 588 N N . TYR A 1 72 ? -5.730 -7.581 5.631 1.00 98.31 72 TYR A N 1
ATOM 589 C CA . TYR A 1 72 ? -5.729 -6.633 4.515 1.00 98.31 72 TYR A CA 1
ATOM 590 C C . TYR A 1 72 ? -7.068 -6.639 3.768 1.00 98.31 72 TYR A C 1
ATOM 592 O O . TYR A 1 72 ? -7.670 -5.583 3.595 1.00 98.31 72 TYR A O 1
ATOM 600 N N . HIS A 1 73 ? -7.555 -7.825 3.399 1.00 97.81 73 HIS A N 1
ATOM 601 C CA . HIS A 1 73 ? -8.825 -8.019 2.702 1.00 97.81 73 HIS A CA 1
ATOM 602 C C . HIS A 1 73 ? -9.994 -7.432 3.493 1.00 97.81 73 HIS A C 1
ATOM 604 O O . HIS A 1 73 ? -10.760 -6.644 2.953 1.00 97.81 73 HIS A O 1
ATOM 610 N N . TYR A 1 74 ? -10.085 -7.735 4.792 1.00 97.75 74 TYR A N 1
ATOM 611 C CA . TYR A 1 74 ? -11.120 -7.161 5.653 1.00 97.75 74 TYR A CA 1
ATOM 612 C C . TYR A 1 74 ? -11.065 -5.625 5.678 1.00 97.75 74 TYR A C 1
ATOM 614 O O . TYR A 1 74 ? -12.080 -4.949 5.552 1.00 97.75 74 TYR A O 1
ATOM 622 N N . LEU A 1 75 ? -9.871 -5.045 5.827 1.00 97.81 75 LEU A N 1
ATOM 623 C CA . LEU A 1 75 ? -9.726 -3.590 5.875 1.00 97.81 75 LEU A CA 1
ATOM 624 C C . LEU A 1 75 ? -10.048 -2.911 4.538 1.00 97.81 75 LEU A C 1
ATOM 626 O O . LEU A 1 75 ? -10.535 -1.780 4.546 1.00 97.81 75 LEU A O 1
ATOM 630 N N . LEU A 1 76 ? -9.774 -3.566 3.410 1.00 98.06 76 LEU A N 1
ATOM 631 C CA . LEU A 1 76 ? -10.091 -3.043 2.087 1.00 98.06 76 LEU A CA 1
ATOM 632 C C . LEU A 1 76 ? -11.578 -3.217 1.767 1.00 98.06 76 LEU A C 1
ATOM 634 O O . LEU A 1 76 ? -12.291 -2.229 1.620 1.00 98.06 76 LEU A O 1
ATOM 638 N N . GLU A 1 77 ? -12.045 -4.457 1.686 1.00 97.38 77 GLU A N 1
ATOM 639 C CA . GLU A 1 77 ? -13.364 -4.789 1.145 1.00 97.38 77 GLU A CA 1
ATOM 640 C C . GLU A 1 77 ? -14.487 -4.570 2.150 1.00 97.38 77 GLU A C 1
ATOM 642 O O . GLU A 1 77 ? -15.495 -3.970 1.797 1.00 97.38 77 GLU A O 1
ATOM 647 N N . ASP A 1 78 ? -14.309 -4.990 3.405 1.00 96.31 78 ASP A N 1
ATOM 648 C CA . ASP A 1 78 ? -15.377 -4.926 4.411 1.00 96.31 78 ASP A CA 1
ATOM 649 C C . ASP A 1 78 ? -15.430 -3.574 5.138 1.00 96.31 78 ASP A C 1
ATOM 651 O O . ASP A 1 78 ? -16.412 -3.273 5.818 1.00 96.31 78 ASP A O 1
ATOM 655 N N . VAL A 1 79 ? -14.378 -2.753 5.029 1.00 95.56 79 VAL A N 1
ATOM 656 C CA . VAL A 1 79 ? -14.273 -1.469 5.739 1.00 95.56 79 VAL A CA 1
ATOM 657 C C . VAL A 1 79 ? -14.109 -0.293 4.785 1.00 95.56 79 VAL A C 1
ATOM 659 O O . VAL A 1 79 ? -14.956 0.597 4.780 1.00 95.56 79 VAL A O 1
ATOM 662 N N . ALA A 1 80 ? -13.022 -0.233 4.010 1.00 96.31 80 ALA A N 1
ATOM 663 C CA . ALA A 1 80 ? -12.710 0.952 3.210 1.00 96.31 80 ALA A CA 1
ATOM 664 C C . ALA A 1 80 ? -13.686 1.158 2.043 1.00 96.31 80 ALA A C 1
ATOM 666 O O . ALA A 1 80 ? -14.086 2.292 1.784 1.00 96.31 80 ALA A O 1
ATOM 667 N N . LEU A 1 81 ? -14.098 0.074 1.381 1.00 96.56 81 LEU A N 1
ATOM 668 C CA . LEU A 1 81 ? -15.046 0.099 0.262 1.00 96.56 81 LEU A CA 1
ATOM 669 C C . LEU A 1 81 ? -16.521 0.074 0.701 1.00 96.56 81 LEU A C 1
ATOM 671 O O . LEU A 1 81 ? -17.410 0.103 -0.145 1.00 96.56 81 LEU A O 1
ATOM 675 N N . VAL A 1 82 ? -16.802 0.058 2.009 1.00 95.88 82 VAL A N 1
ATOM 676 C CA . VAL A 1 82 ? -18.168 0.092 2.555 1.00 95.88 82 VAL A CA 1
ATOM 677 C C . VAL A 1 82 ? -18.384 1.428 3.276 1.00 95.88 82 VAL A C 1
ATOM 679 O O . VAL A 1 82 ? -17.951 1.577 4.423 1.00 95.88 82 VAL A O 1
ATOM 682 N N . PRO A 1 83 ? -19.077 2.410 2.659 1.00 92.12 83 PRO A N 1
ATOM 683 C CA . PRO A 1 83 ? -19.250 3.752 3.223 1.00 92.12 83 PRO A CA 1
ATOM 684 C C . PRO A 1 83 ? -19.795 3.763 4.656 1.00 92.12 83 PRO A C 1
ATOM 686 O O . PRO A 1 83 ? -19.309 4.518 5.500 1.00 92.12 83 PRO A O 1
ATOM 689 N N . ASP A 1 84 ? -20.749 2.879 4.958 1.00 91.88 84 ASP A N 1
ATOM 690 C CA . ASP A 1 84 ? -21.344 2.753 6.292 1.00 91.88 84 ASP A CA 1
ATOM 691 C C . ASP A 1 84 ? -20.313 2.340 7.349 1.00 91.88 84 ASP A C 1
ATOM 693 O O . ASP A 1 84 ? -20.335 2.842 8.473 1.00 91.88 84 ASP A O 1
ATOM 697 N N . GLN A 1 85 ? -19.375 1.460 6.996 1.00 92.00 85 GLN A N 1
ATOM 698 C CA . GLN A 1 85 ? -18.313 1.010 7.895 1.00 92.00 85 GLN A CA 1
ATOM 699 C C . GLN A 1 85 ? -17.235 2.079 8.041 1.00 92.00 85 GLN A C 1
ATOM 701 O O . GLN A 1 85 ? -16.826 2.396 9.160 1.00 92.00 85 GLN A O 1
ATOM 706 N N . LEU A 1 86 ? -16.836 2.704 6.932 1.00 91.31 86 LEU A N 1
ATOM 707 C CA . LEU A 1 86 ? -15.877 3.804 6.933 1.00 91.31 86 LEU A CA 1
ATOM 708 C C . LEU A 1 86 ? -16.371 5.001 7.763 1.00 91.31 86 LEU A C 1
ATOM 710 O O . LEU A 1 86 ? -15.574 5.652 8.437 1.00 91.31 86 LEU A O 1
ATOM 714 N N . SER A 1 87 ? -17.683 5.258 7.780 1.00 89.62 87 SER A N 1
ATOM 715 C CA . SER A 1 87 ? -18.295 6.348 8.555 1.00 89.62 87 SER A CA 1
ATOM 716 C C . SER A 1 87 ? -18.135 6.205 10.078 1.00 89.62 87 SER A C 1
ATOM 718 O O . SER A 1 87 ? -18.250 7.193 10.808 1.00 89.62 87 SER A O 1
ATOM 720 N N . LYS A 1 88 ? -17.828 4.995 10.571 1.00 89.00 88 LYS A N 1
ATOM 721 C CA . LYS A 1 88 ? -17.621 4.710 12.003 1.00 89.00 88 LYS A CA 1
ATOM 722 C C . LYS A 1 88 ? -16.296 5.252 12.534 1.00 89.00 88 LYS A C 1
ATOM 724 O O . LYS A 1 88 ? -16.132 5.416 13.745 1.00 89.00 88 LYS A O 1
ATOM 729 N N . ILE A 1 89 ? -15.352 5.549 11.643 1.00 89.62 89 ILE A N 1
ATOM 730 C CA . ILE A 1 89 ? -14.083 6.186 11.985 1.00 89.62 89 ILE A CA 1
ATOM 731 C C . ILE A 1 89 ? -14.064 7.630 11.490 1.00 89.62 89 ILE A C 1
ATOM 733 O O . ILE A 1 89 ? -14.779 8.028 10.575 1.00 89.62 89 ILE A O 1
ATOM 737 N N . SER A 1 90 ? -13.230 8.459 12.118 1.00 89.44 90 SER A N 1
ATOM 738 C CA . SER A 1 90 ? -13.074 9.846 11.672 1.00 89.44 90 SER A CA 1
ATOM 739 C C . SER A 1 90 ? -12.582 9.923 10.219 1.00 89.44 90 SER A C 1
ATOM 741 O O . SER A 1 90 ? -11.813 9.071 9.773 1.00 89.44 90 SER A O 1
ATOM 743 N N . LEU A 1 91 ? -12.903 11.013 9.518 1.00 90.00 91 LEU A N 1
ATOM 744 C CA . LEU A 1 91 ? -12.405 11.256 8.159 1.00 90.00 91 LEU A CA 1
ATOM 745 C C . LEU A 1 91 ? -10.871 11.177 8.067 1.00 90.00 91 LEU A C 1
ATOM 747 O O . LEU A 1 91 ? -10.330 10.650 7.100 1.00 90.00 91 LEU A O 1
ATOM 751 N N . GLN A 1 92 ? -10.154 11.660 9.088 1.00 90.38 92 GLN A N 1
ATOM 752 C CA . GLN A 1 92 ? -8.692 11.576 9.127 1.00 90.38 92 GLN A CA 1
ATOM 753 C C . GLN A 1 92 ? -8.194 10.131 9.254 1.00 90.38 92 GLN A C 1
ATOM 755 O O . GLN A 1 92 ? -7.208 9.761 8.621 1.00 90.38 92 GLN A O 1
ATOM 760 N N . ALA A 1 93 ? -8.878 9.311 10.050 1.00 91.25 93 ALA A N 1
ATOM 761 C CA . ALA A 1 93 ? -8.579 7.890 10.156 1.00 91.25 93 ALA A CA 1
ATOM 762 C C . ALA A 1 93 ? -8.864 7.156 8.839 1.00 91.25 93 ALA A C 1
ATOM 764 O O . ALA A 1 93 ? -8.027 6.371 8.405 1.00 91.25 93 ALA A O 1
ATOM 765 N N . GLY A 1 94 ? -9.980 7.473 8.172 1.00 93.69 94 GLY A N 1
ATOM 766 C CA . GLY A 1 94 ? -10.296 6.954 6.841 1.00 93.69 94 GLY A CA 1
ATOM 767 C C . GLY A 1 94 ? -9.206 7.291 5.824 1.00 93.69 94 GLY A C 1
ATOM 768 O O . GLY A 1 94 ? -8.690 6.403 5.158 1.00 93.69 94 GLY A O 1
ATOM 769 N N . ARG A 1 95 ? -8.751 8.549 5.775 1.00 94.88 95 ARG A N 1
ATOM 770 C CA . ARG A 1 95 ? -7.608 8.954 4.935 1.00 94.88 95 ARG A CA 1
ATOM 771 C C . ARG A 1 95 ? -6.368 8.106 5.208 1.00 94.88 95 ARG A C 1
ATOM 773 O O . ARG A 1 95 ? -5.791 7.550 4.283 1.00 94.88 95 ARG A O 1
ATOM 780 N N . ASN A 1 96 ? -5.978 7.979 6.476 1.00 95.56 96 ASN A N 1
ATOM 781 C CA . ASN A 1 96 ? -4.806 7.196 6.867 1.00 95.56 96 ASN A CA 1
ATOM 782 C C . ASN A 1 96 ? -4.948 5.709 6.491 1.00 95.56 96 ASN A C 1
ATOM 784 O O . ASN A 1 96 ? -3.959 5.088 6.101 1.00 95.56 96 ASN A O 1
ATOM 788 N N . LEU A 1 97 ? -6.161 5.154 6.580 1.00 96.88 97 LEU A N 1
ATOM 789 C CA . LEU A 1 97 ? -6.466 3.793 6.149 1.00 96.88 97 LEU A CA 1
ATOM 790 C C . LEU A 1 97 ? -6.273 3.631 4.636 1.00 96.88 97 LEU A C 1
ATOM 792 O O . LEU A 1 97 ? -5.583 2.710 4.219 1.00 96.88 97 LEU A O 1
ATOM 796 N N . PHE A 1 98 ? -6.792 4.545 3.814 1.00 97.44 98 PHE A N 1
ATOM 797 C CA . PHE A 1 98 ? -6.601 4.489 2.359 1.00 97.44 98 PHE A CA 1
ATOM 798 C C . PHE A 1 98 ? -5.130 4.628 1.949 1.00 97.44 98 PHE A C 1
ATOM 800 O O . PHE A 1 98 ? -4.670 3.901 1.068 1.00 97.44 98 PHE A O 1
ATOM 807 N N . LEU A 1 99 ? -4.359 5.495 2.616 1.00 97.31 99 LEU A N 1
ATOM 808 C CA . LEU A 1 99 ? -2.914 5.601 2.374 1.00 97.31 99 LEU A CA 1
ATOM 809 C C . LEU A 1 99 ? -2.187 4.296 2.731 1.00 97.31 99 LEU A C 1
ATOM 811 O O . LEU A 1 99 ? -1.337 3.836 1.973 1.00 97.31 99 LEU A O 1
ATOM 815 N N . LEU A 1 100 ? -2.550 3.662 3.853 1.00 97.94 100 LEU A N 1
ATOM 816 C CA . LEU A 1 100 ? -2.053 2.335 4.216 1.00 97.94 100 LEU A CA 1
ATOM 817 C C . LEU A 1 100 ? -2.397 1.302 3.135 1.00 97.94 100 LEU A C 1
ATOM 819 O O . LEU A 1 100 ? -1.500 0.628 2.637 1.00 97.94 100 LEU A O 1
ATOM 823 N N . LEU A 1 101 ? -3.670 1.186 2.755 1.00 98.31 101 LEU A N 1
ATOM 824 C CA . LEU A 1 101 ? -4.132 0.187 1.790 1.00 98.31 101 LEU A CA 1
ATOM 825 C C . LEU A 1 101 ? -3.454 0.352 0.426 1.00 98.31 101 LEU A C 1
ATOM 827 O O . LEU A 1 101 ? -3.053 -0.648 -0.170 1.00 98.31 101 LEU A O 1
ATOM 831 N N . SER A 1 102 ? -3.238 1.599 -0.007 1.00 97.94 102 SER A N 1
ATOM 832 C CA . SER A 1 102 ? -2.544 1.938 -1.256 1.00 97.94 102 SER A CA 1
ATOM 833 C C . SER A 1 102 ? -1.129 1.353 -1.311 1.00 97.94 102 SER A C 1
ATOM 835 O O . SER A 1 102 ? -0.738 0.765 -2.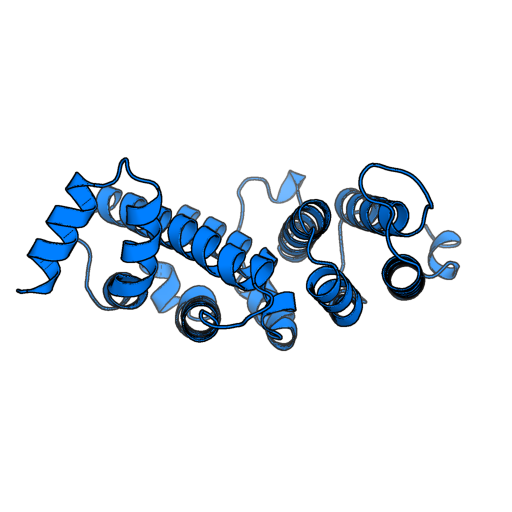318 1.00 97.94 102 SER A O 1
ATOM 837 N N . ARG A 1 103 ? -0.368 1.435 -0.208 1.00 97.12 103 ARG A N 1
ATOM 838 C CA . ARG A 1 103 ? 1.012 0.914 -0.141 1.00 97.12 103 ARG A CA 1
ATOM 839 C C . ARG A 1 103 ? 1.089 -0.588 -0.381 1.00 97.12 103 ARG A C 1
ATOM 841 O O . ARG A 1 103 ? 2.068 -1.053 -0.957 1.00 97.12 103 ARG A O 1
ATOM 848 N N . PHE A 1 104 ? 0.102 -1.347 0.091 1.00 98.19 104 PHE A N 1
ATOM 849 C CA . PHE A 1 104 ? 0.148 -2.814 0.119 1.00 98.19 104 PHE A CA 1
ATOM 850 C C . PHE A 1 104 ? -0.764 -3.484 -0.919 1.00 98.19 104 PHE A C 1
ATOM 852 O O . PHE A 1 104 ? -0.733 -4.704 -1.041 1.00 98.19 104 PHE A O 1
ATOM 859 N N . MET A 1 105 ? -1.525 -2.717 -1.706 1.00 98.19 105 MET A N 1
ATOM 860 C CA . MET A 1 105 ? -2.473 -3.258 -2.690 1.00 98.19 105 MET A CA 1
ATOM 861 C C . MET A 1 105 ? -1.820 -4.187 -3.710 1.00 98.19 105 MET A C 1
ATOM 863 O O . MET A 1 105 ? -2.305 -5.298 -3.919 1.00 98.19 105 MET A O 1
ATOM 867 N N . LEU A 1 106 ? -0.691 -3.769 -4.296 1.00 97.81 106 LEU A N 1
ATOM 868 C CA . LEU A 1 106 ? 0.011 -4.601 -5.277 1.00 97.81 106 LEU A CA 1
ATOM 869 C C . LEU A 1 106 ? 0.628 -5.849 -4.635 1.00 97.81 106 LEU A C 1
ATOM 871 O O . LEU A 1 106 ? 0.700 -6.881 -5.281 1.00 97.81 106 LEU A O 1
ATOM 875 N N . PHE A 1 107 ? 1.053 -5.770 -3.371 1.00 98.25 107 PHE A N 1
ATOM 876 C CA . PHE A 1 107 ? 1.670 -6.893 -2.660 1.00 98.25 107 PHE A CA 1
ATOM 877 C C . PHE A 1 107 ? 0.699 -8.050 -2.396 1.00 98.25 107 PHE A C 1
ATOM 879 O O . PHE A 1 107 ? 1.081 -9.222 -2.458 1.00 98.25 107 PHE A O 1
ATOM 886 N N . TYR A 1 108 ? -0.550 -7.708 -2.080 1.00 98.44 108 TYR A N 1
ATOM 887 C CA . TYR A 1 108 ? -1.617 -8.662 -1.788 1.00 98.44 108 TYR A CA 1
ATOM 888 C C . TYR A 1 108 ? -2.471 -9.019 -3.014 1.00 98.44 108 TYR A C 1
ATOM 890 O O . TYR A 1 108 ? -3.528 -9.627 -2.850 1.00 98.44 108 TYR A O 1
ATOM 898 N N . ASP A 1 109 ? -2.027 -8.671 -4.227 1.00 97.25 109 ASP A N 1
ATOM 899 C CA . ASP A 1 109 ? -2.720 -8.981 -5.486 1.00 97.25 109 ASP A CA 1
ATOM 900 C C . ASP A 1 109 ? -4.152 -8.393 -5.582 1.00 97.25 109 ASP A C 1
ATOM 902 O O . ASP A 1 109 ? -5.029 -8.947 -6.247 1.00 97.25 109 ASP A O 1
ATOM 906 N N . GLN A 1 110 ? -4.405 -7.252 -4.926 1.00 97.00 110 GLN A N 1
ATOM 907 C CA . GLN A 1 110 ? -5.725 -6.594 -4.880 1.00 97.00 110 GLN A CA 1
ATOM 908 C C . GLN A 1 110 ? -5.863 -5.414 -5.855 1.00 97.00 110 GLN A C 1
ATOM 910 O O . GLN A 1 110 ? -6.768 -4.593 -5.740 1.00 97.00 110 GLN A O 1
ATOM 915 N N . ASP A 1 111 ? -4.977 -5.308 -6.845 1.00 94.81 111 ASP A N 1
ATOM 916 C CA . ASP A 1 111 ? -4.971 -4.222 -7.834 1.00 94.81 111 ASP A CA 1
ATOM 917 C C . ASP A 1 111 ? -6.217 -4.177 -8.733 1.00 94.81 111 ASP A C 1
ATOM 919 O O . ASP A 1 111 ? -6.565 -3.115 -9.244 1.00 94.81 111 ASP A O 1
ATOM 923 N N . HIS A 1 112 ? -6.956 -5.281 -8.856 1.00 95.81 112 HIS A N 1
ATOM 924 C CA . HIS A 1 112 ? -8.247 -5.301 -9.550 1.00 95.81 112 HIS A CA 1
ATOM 925 C C . HIS A 1 112 ? -9.317 -4.425 -8.864 1.00 95.81 112 HIS A C 1
ATOM 927 O O . HIS A 1 112 ? -10.270 -4.002 -9.516 1.00 95.81 112 HIS A O 1
ATOM 933 N N . LEU A 1 113 ? -9.140 -4.101 -7.577 1.00 97.00 113 LEU A N 1
ATOM 934 C CA . LEU A 1 113 ? -10.010 -3.204 -6.810 1.00 97.00 113 LEU A CA 1
ATOM 935 C C . LEU A 1 113 ? -9.565 -1.737 -6.872 1.00 97.00 113 LEU A C 1
ATOM 937 O O . LEU A 1 113 ? -10.199 -0.886 -6.246 1.00 97.00 113 LEU A O 1
ATOM 941 N N . LEU A 1 114 ? -8.507 -1.407 -7.626 1.00 97.12 114 LEU A N 1
ATOM 942 C CA . LEU A 1 114 ? -7.964 -0.049 -7.687 1.00 97.12 114 LEU A CA 1
ATOM 943 C C . LEU A 1 114 ? -9.033 0.978 -8.071 1.00 97.12 114 LEU A C 1
ATOM 945 O O . LEU A 1 114 ? -9.181 1.980 -7.381 1.00 97.12 114 LEU A O 1
ATOM 949 N N . ALA A 1 115 ? -9.811 0.720 -9.126 1.00 96.19 115 ALA A N 1
ATOM 950 C CA . ALA A 1 115 ? -10.846 1.650 -9.581 1.00 96.19 115 ALA A CA 1
ATOM 951 C C . ALA A 1 115 ? -11.874 1.952 -8.475 1.00 96.19 115 ALA A C 1
ATOM 953 O O . ALA A 1 115 ? -12.138 3.117 -8.182 1.00 96.19 115 ALA A O 1
ATOM 954 N N . SER A 1 116 ? -12.371 0.910 -7.798 1.00 96.44 116 SER A N 1
ATOM 955 C CA . SER A 1 116 ? -13.304 1.054 -6.674 1.00 96.44 116 SER A CA 1
ATOM 956 C C . SER A 1 116 ? -12.668 1.805 -5.499 1.00 96.44 116 SER A C 1
ATOM 958 O O . SER A 1 116 ? -13.289 2.691 -4.911 1.00 96.44 116 SER A O 1
ATOM 960 N N . SER A 1 117 ? -11.396 1.527 -5.200 1.00 96.25 117 SER A N 1
ATOM 961 C CA . SER A 1 117 ? -10.649 2.239 -4.162 1.00 96.25 117 SER A CA 1
ATOM 962 C C . SER A 1 117 ? -10.444 3.719 -4.486 1.00 96.25 117 SER A C 1
ATOM 964 O O . SER A 1 117 ? -10.431 4.531 -3.565 1.00 96.25 117 SER A O 1
ATOM 966 N N . LEU A 1 118 ? -10.256 4.092 -5.754 1.00 96.25 118 LEU A N 1
ATOM 967 C CA . LEU A 1 118 ? -10.111 5.493 -6.155 1.00 96.25 118 LEU A CA 1
ATOM 968 C C . LEU A 1 118 ? -11.446 6.245 -6.090 1.00 96.25 118 LEU A C 1
ATOM 970 O O . LEU A 1 118 ? -11.455 7.422 -5.733 1.00 96.25 118 LEU A O 1
ATOM 974 N N . GLU A 1 119 ? -12.559 5.570 -6.378 1.00 95.50 119 GLU A N 1
ATOM 975 C CA . GLU A 1 119 ? -13.912 6.129 -6.264 1.00 95.50 119 GLU A CA 1
ATOM 976 C C . GLU A 1 119 ? -14.297 6.417 -4.803 1.00 95.50 119 GLU A C 1
ATOM 978 O O . GLU A 1 119 ? -14.828 7.482 -4.495 1.00 95.50 119 GLU A O 1
ATOM 983 N N . HIS A 1 120 ? -13.963 5.504 -3.887 1.00 95.06 120 HIS A N 1
ATOM 984 C CA . HIS A 1 120 ? -14.265 5.634 -2.454 1.00 95.06 120 HIS A CA 1
ATOM 985 C C . HIS A 1 120 ? -13.223 6.451 -1.676 1.00 95.06 120 HIS A C 1
ATOM 987 O O . HIS A 1 120 ? -13.333 6.607 -0.456 1.00 95.06 120 HIS A O 1
ATOM 993 N N . PHE A 1 121 ? -12.195 6.968 -2.352 1.00 93.62 121 PHE A N 1
ATOM 994 C CA . PHE A 1 121 ? -11.074 7.623 -1.692 1.00 93.62 121 PHE A CA 1
ATOM 995 C C . PHE A 1 121 ? -11.539 8.886 -0.943 1.00 93.62 121 PH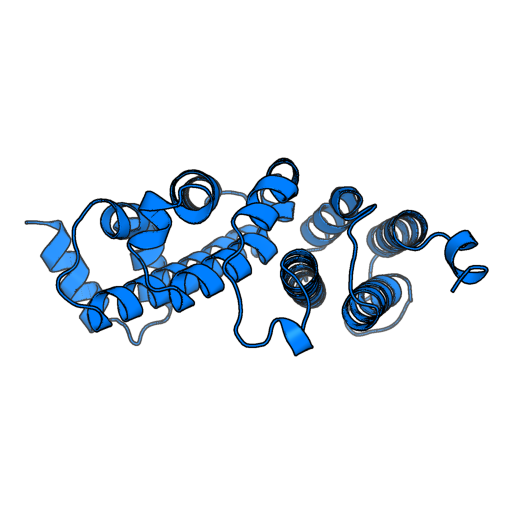E A C 1
ATOM 997 O O . PHE A 1 121 ? -12.158 9.775 -1.537 1.00 93.62 121 PHE A O 1
ATOM 1004 N N . PRO A 1 122 ? -11.215 9.035 0.354 1.00 92.56 122 PRO A N 1
ATOM 1005 C CA . PRO A 1 122 ? -11.637 10.196 1.120 1.00 92.56 122 PRO A CA 1
ATOM 1006 C C . PRO A 1 122 ? -11.050 11.493 0.557 1.00 92.56 122 PRO A C 1
ATOM 1008 O O . PRO A 1 122 ? -9.877 11.557 0.192 1.00 92.56 122 PRO A O 1
ATOM 1011 N N . THR A 1 123 ? -11.832 12.571 0.565 1.00 89.00 123 THR A N 1
ATOM 1012 C CA . THR A 1 123 ? -11.360 13.895 0.130 1.00 89.00 123 THR A CA 1
ATOM 1013 C C . THR A 1 123 ? -10.265 14.410 1.060 1.00 89.00 123 THR A C 1
ATOM 1015 O O . THR A 1 123 ? -10.369 14.260 2.276 1.00 89.00 123 THR A O 1
ATOM 1018 N N . PHE A 1 124 ? -9.226 15.060 0.526 1.00 86.50 124 PHE A N 1
ATOM 1019 C CA . PHE A 1 124 ? -8.160 15.703 1.309 1.00 86.50 124 PHE A CA 1
ATOM 1020 C C . PHE A 1 124 ? -8.266 17.231 1.220 1.00 86.50 124 PHE A C 1
ATOM 1022 O O . PHE A 1 124 ? -8.529 17.752 0.133 1.00 86.50 124 PHE A O 1
ATOM 1029 N N . PRO A 1 125 ? -7.994 17.974 2.314 1.00 83.62 125 PRO A N 1
ATOM 1030 C CA . PRO A 1 125 ? -8.027 19.438 2.292 1.00 83.62 125 PRO A CA 1
ATOM 1031 C C . PRO A 1 125 ? -6.980 20.013 1.329 1.00 83.62 125 PRO A C 1
ATOM 1033 O O . PRO A 1 125 ? -7.206 21.042 0.707 1.00 83.62 125 PRO A O 1
ATOM 1036 N N . ASN A 1 126 ? -5.865 19.301 1.145 1.00 85.12 126 ASN A N 1
ATOM 1037 C CA . ASN A 1 126 ? -4.750 19.716 0.296 1.00 85.12 126 ASN A CA 1
ATOM 1038 C C . ASN A 1 126 ? -4.811 19.099 -1.113 1.00 85.12 126 ASN A C 1
ATOM 1040 O O . ASN A 1 126 ? -3.813 19.130 -1.831 1.00 85.12 126 ASN A O 1
ATOM 1044 N N . SER A 1 127 ? -5.957 18.545 -1.523 1.00 81.94 127 SER A N 1
ATOM 1045 C CA . SER A 1 127 ? -6.146 17.947 -2.857 1.00 81.94 127 SER A CA 1
ATOM 1046 C C . SER A 1 127 ? -5.859 18.937 -3.990 1.00 81.94 127 SER A C 1
ATOM 1048 O O . SER A 1 127 ? -5.282 18.570 -5.008 1.00 81.94 127 SER A O 1
ATOM 1050 N N . PHE A 1 128 ? -6.131 20.230 -3.790 1.00 80.94 128 PHE A N 1
ATOM 1051 C CA . PHE A 1 128 ? -5.741 21.266 -4.751 1.00 80.94 128 PHE A CA 1
ATOM 1052 C C . PHE A 1 128 ? -4.217 21.349 -4.974 1.00 80.94 128 PHE A C 1
ATOM 1054 O O . PHE A 1 128 ? -3.780 21.683 -6.074 1.00 80.94 128 PHE A O 1
ATOM 1061 N N . LEU A 1 129 ? -3.397 21.021 -3.971 1.00 84.50 129 LEU A N 1
ATOM 1062 C CA . LEU A 1 129 ? -1.931 21.057 -4.057 1.00 84.50 129 LEU A CA 1
ATOM 1063 C C . LEU A 1 129 ? -1.344 19.722 -4.523 1.00 84.50 129 LEU A C 1
ATOM 1065 O O . LEU A 1 129 ? -0.445 19.705 -5.361 1.00 84.50 129 LEU A O 1
ATOM 1069 N N . VAL A 1 130 ? -1.857 18.612 -3.992 1.00 85.81 130 VAL A N 1
ATOM 1070 C CA . VAL A 1 130 ? -1.302 17.271 -4.229 1.00 85.81 130 VAL A CA 1
ATOM 1071 C C . VAL A 1 130 ? -1.901 16.614 -5.468 1.00 85.81 130 VAL A C 1
ATOM 1073 O O . VAL A 1 130 ? -1.168 15.990 -6.225 1.00 85.81 130 VAL A O 1
ATOM 1076 N N . GLY A 1 131 ? -3.200 16.799 -5.703 1.00 91.44 131 GLY A N 1
ATOM 1077 C CA . GLY A 1 131 ? -3.956 16.143 -6.762 1.00 91.44 131 GLY A CA 1
ATOM 1078 C C . GLY A 1 131 ? -5.135 15.316 -6.256 1.00 91.44 131 GLY A C 1
ATOM 1079 O O . GLY A 1 131 ? -5.635 15.522 -5.144 1.00 91.44 131 GLY A O 1
ATOM 1080 N N . GLY A 1 132 ? -5.613 14.429 -7.126 1.00 93.38 132 GLY A N 1
ATOM 1081 C CA . GLY A 1 132 ? -6.773 13.576 -6.878 1.00 93.38 132 GLY A CA 1
ATOM 1082 C C . GLY A 1 132 ? -6.421 12.258 -6.176 1.00 93.38 132 GLY A C 1
ATOM 1083 O O . GLY A 1 132 ? -5.268 12.031 -5.807 1.00 93.38 132 GLY A O 1
ATOM 1084 N N . PRO A 1 133 ? -7.401 11.353 -6.010 1.00 95.44 133 PRO A N 1
ATOM 1085 C CA . PRO A 1 133 ? -7.192 10.014 -5.452 1.00 95.44 133 PRO A CA 1
ATOM 1086 C C . PRO A 1 133 ? -6.042 9.237 -6.103 1.00 95.44 133 PRO A C 1
ATOM 1088 O O . PRO A 1 133 ? -5.211 8.659 -5.404 1.00 95.44 133 PRO A O 1
ATOM 1091 N N . ALA A 1 134 ? -5.957 9.275 -7.438 1.00 96.44 134 ALA A N 1
ATOM 1092 C CA . ALA A 1 134 ? -4.905 8.597 -8.191 1.00 96.44 134 ALA A CA 1
ATOM 1093 C C . ALA A 1 134 ? -3.511 9.138 -7.837 1.00 96.44 134 ALA A C 1
ATOM 1095 O O . ALA A 1 134 ? -2.570 8.359 -7.685 1.00 96.44 134 ALA A O 1
ATOM 1096 N N . ASP A 1 135 ? -3.382 10.453 -7.622 1.00 96.88 135 ASP A N 1
ATOM 1097 C CA . ASP A 1 135 ? -2.120 11.060 -7.202 1.00 96.88 135 ASP A CA 1
ATOM 1098 C C . ASP A 1 135 ? -1.686 10.563 -5.820 1.00 96.88 135 ASP A C 1
ATOM 1100 O O . ASP A 1 135 ? -0.538 10.157 -5.646 1.00 96.88 135 ASP A O 1
ATOM 1104 N N . TYR A 1 136 ? -2.600 10.540 -4.843 1.00 96.50 136 TYR A N 1
ATOM 1105 C CA . TYR A 1 136 ? -2.307 10.020 -3.503 1.00 96.50 136 TYR A CA 1
ATOM 1106 C C . TYR A 1 136 ? -1.900 8.546 -3.539 1.00 96.50 136 TYR A C 1
ATOM 1108 O O . TYR A 1 136 ? -0.902 8.176 -2.919 1.00 96.50 136 TYR A O 1
ATOM 1116 N N . PHE A 1 137 ? -2.629 7.723 -4.295 1.00 97.25 137 PHE A N 1
ATOM 1117 C CA . PHE A 1 137 ? -2.304 6.311 -4.470 1.00 97.25 137 PHE A CA 1
ATOM 1118 C C . PHE A 1 137 ? -0.889 6.131 -5.037 1.00 97.25 137 PHE A C 1
ATOM 1120 O O . PHE A 1 137 ? -0.071 5.409 -4.464 1.00 97.25 137 PHE A O 1
ATOM 1127 N N . VAL A 1 138 ? -0.566 6.831 -6.131 1.00 97.75 138 VAL A N 1
ATOM 1128 C CA . VAL A 1 138 ? 0.741 6.717 -6.791 1.00 97.75 138 VAL A CA 1
ATOM 1129 C C . VAL A 1 138 ? 1.869 7.283 -5.930 1.00 97.75 138 VAL A C 1
ATOM 1131 O O . VAL A 1 138 ? 2.969 6.730 -5.939 1.00 97.75 138 VAL A O 1
ATOM 1134 N N . ILE A 1 139 ? 1.626 8.338 -5.150 1.00 97.06 139 ILE A N 1
ATOM 1135 C CA . ILE A 1 139 ? 2.601 8.864 -4.185 1.00 97.06 139 ILE A CA 1
ATOM 1136 C C . ILE A 1 139 ? 2.946 7.804 -3.136 1.00 97.06 139 ILE A C 1
ATOM 1138 O O . ILE A 1 139 ? 4.126 7.521 -2.931 1.00 97.06 139 ILE A O 1
ATOM 1142 N N . GLU A 1 140 ? 1.940 7.189 -2.514 1.00 97.50 140 GLU A N 1
ATOM 1143 C CA . GLU A 1 140 ? 2.154 6.156 -1.496 1.00 97.50 140 GLU A CA 1
ATOM 1144 C C . GLU A 1 140 ? 2.836 4.915 -2.073 1.00 97.50 140 GLU A C 1
ATOM 1146 O O . GLU A 1 140 ? 3.744 4.357 -1.454 1.00 97.50 140 GLU A O 1
ATOM 1151 N N . LEU A 1 141 ? 2.455 4.518 -3.289 1.00 97.12 141 LEU A N 1
ATOM 1152 C CA . LEU A 1 141 ? 3.111 3.436 -4.011 1.00 97.12 141 LEU A CA 1
ATOM 1153 C C . LEU A 1 141 ? 4.584 3.763 -4.292 1.00 97.12 141 LEU A C 1
ATOM 1155 O O . LEU A 1 141 ? 5.458 2.939 -4.036 1.00 97.12 141 LEU A O 1
ATOM 1159 N N . THR A 1 142 ? 4.875 4.973 -4.771 1.00 97.25 142 THR A N 1
ATOM 1160 C CA . THR A 1 142 ? 6.244 5.423 -5.060 1.00 97.25 142 THR A CA 1
ATOM 1161 C C . THR A 1 142 ? 7.102 5.416 -3.795 1.00 97.25 142 THR A C 1
ATOM 1163 O O . THR A 1 142 ? 8.228 4.918 -3.808 1.00 97.25 142 THR A O 1
ATOM 1166 N N . ASP A 1 143 ? 6.556 5.901 -2.679 1.00 96.31 143 ASP A N 1
ATOM 1167 C CA . ASP A 1 143 ? 7.245 5.906 -1.386 1.00 96.31 143 ASP A CA 1
ATOM 1168 C C . ASP A 1 143 ? 7.456 4.512 -0.812 1.00 96.31 143 ASP A C 1
ATOM 1170 O O . ASP A 1 143 ? 8.445 4.273 -0.112 1.00 96.31 143 ASP A O 1
ATOM 1174 N N . GLN A 1 144 ? 6.552 3.582 -1.111 1.00 95.56 144 GLN A N 1
ATOM 1175 C CA . GLN A 1 144 ? 6.720 2.184 -0.760 1.00 95.56 144 GLN A CA 1
ATOM 1176 C C . GLN A 1 144 ? 7.909 1.575 -1.509 1.00 95.56 144 GLN A C 1
ATOM 1178 O O . GLN A 1 144 ? 8.784 0.996 -0.866 1.00 95.56 144 GLN A O 1
ATOM 1183 N N . LEU A 1 145 ? 7.995 1.753 -2.834 1.00 95.19 145 LEU A N 1
ATOM 1184 C CA . LEU A 1 145 ? 9.080 1.191 -3.653 1.00 95.19 145 LEU A CA 1
ATOM 1185 C C . LEU A 1 145 ? 10.465 1.584 -3.153 1.00 95.19 145 LEU A C 1
ATOM 1187 O O . LEU A 1 145 ? 11.346 0.736 -3.057 1.00 95.19 145 LEU A O 1
ATOM 1191 N N . GLN A 1 146 ? 10.650 2.858 -2.802 1.00 93.06 146 GLN A N 1
ATOM 1192 C CA . GLN A 1 146 ? 11.932 3.379 -2.320 1.00 93.06 146 GLN A CA 1
ATOM 1193 C C . GLN A 1 146 ? 12.387 2.726 -1.007 1.00 93.06 146 GLN A C 1
ATOM 1195 O O . GLN A 1 146 ? 13.574 2.737 -0.683 1.00 93.06 146 GLN A O 1
ATOM 1200 N N . LYS A 1 147 ? 11.453 2.155 -0.239 1.00 93.75 147 LYS A N 1
ATOM 1201 C CA . LYS A 1 147 ? 11.721 1.476 1.036 1.00 93.75 147 LYS A CA 1
ATOM 1202 C C . LYS A 1 147 ? 11.893 -0.036 0.878 1.00 93.75 147 LYS A C 1
ATOM 1204 O O . LYS A 1 147 ? 12.393 -0.675 1.808 1.00 93.75 147 LYS A O 1
ATOM 1209 N N . LEU A 1 148 ? 11.485 -0.624 -0.251 1.00 93.69 148 LEU A N 1
ATOM 1210 C CA . LEU A 1 148 ? 11.574 -2.066 -0.480 1.00 93.69 148 LEU A CA 1
ATOM 1211 C C . LEU A 1 148 ? 13.032 -2.505 -0.636 1.00 93.69 148 LEU A C 1
ATOM 1213 O O . LEU A 1 148 ? 13.764 -2.021 -1.494 1.00 93.69 148 LEU A O 1
ATOM 1217 N N . LYS A 1 149 ? 13.434 -3.479 0.185 1.00 91.12 149 LYS A N 1
ATOM 1218 C CA . LYS A 1 149 ? 14.762 -4.118 0.125 1.00 91.12 149 LYS A CA 1
ATOM 1219 C C . LYS A 1 149 ? 14.702 -5.595 -0.264 1.00 91.12 149 LYS A C 1
ATOM 1221 O O . LYS A 1 149 ? 15.733 -6.194 -0.548 1.00 91.12 149 LYS A O 1
ATOM 1226 N N . VAL A 1 150 ? 13.507 -6.184 -0.253 1.00 94.44 150 VAL A N 1
ATOM 1227 C CA . VAL A 1 150 ? 13.281 -7.593 -0.586 1.00 94.44 150 VAL A CA 1
ATOM 1228 C C . VAL A 1 150 ? 13.051 -7.697 -2.089 1.00 94.44 150 VAL A C 1
ATOM 1230 O O . VAL A 1 150 ? 12.007 -7.289 -2.592 1.00 94.44 150 VAL A O 1
ATOM 1233 N N . GLU A 1 151 ? 14.041 -8.213 -2.814 1.00 94.12 151 GLU A N 1
ATOM 1234 C CA . GLU A 1 151 ? 14.044 -8.232 -4.282 1.00 94.12 151 GLU A CA 1
ATOM 1235 C C . GLU A 1 151 ? 12.825 -8.936 -4.907 1.00 94.12 151 GLU A C 1
ATOM 1237 O O . GLU A 1 151 ? 12.206 -8.325 -5.780 1.00 94.12 151 GLU A O 1
ATOM 1242 N N . PRO A 1 152 ? 12.409 -10.146 -4.472 1.00 96.44 152 PRO A N 1
ATOM 1243 C CA . PRO A 1 152 ? 11.205 -10.784 -5.007 1.00 96.44 152 PRO A CA 1
ATOM 1244 C C . PRO A 1 152 ? 9.952 -9.915 -4.866 1.00 96.44 152 PRO A C 1
ATOM 1246 O O . PRO A 1 152 ? 9.136 -9.853 -5.782 1.00 96.44 152 PRO A O 1
ATOM 1249 N N . VAL A 1 153 ? 9.833 -9.191 -3.749 1.00 97.31 153 VAL A N 1
ATOM 1250 C CA . VAL A 1 153 ? 8.716 -8.273 -3.508 1.00 97.31 153 VAL A CA 1
ATOM 1251 C C . VAL A 1 153 ? 8.809 -7.066 -4.436 1.00 97.31 153 VAL A C 1
ATOM 1253 O O . VAL A 1 153 ? 7.820 -6.710 -5.065 1.00 97.31 153 VAL A O 1
ATOM 1256 N N . LEU A 1 154 ? 9.987 -6.459 -4.595 1.00 96.56 154 LEU A N 1
ATOM 1257 C CA . LEU A 1 154 ? 10.166 -5.340 -5.525 1.00 96.56 154 LEU A CA 1
ATOM 1258 C C . LEU A 1 154 ? 9.820 -5.734 -6.971 1.00 96.56 154 LEU A C 1
ATOM 1260 O O . LEU A 1 154 ? 9.097 -5.007 -7.648 1.00 96.56 154 LEU A O 1
ATOM 1264 N N . LEU A 1 155 ? 10.288 -6.899 -7.428 1.00 97.38 155 LEU A N 1
ATOM 1265 C CA . LEU A 1 155 ? 9.945 -7.443 -8.745 1.00 97.38 155 LEU A CA 1
ATOM 1266 C C . LEU A 1 155 ? 8.439 -7.653 -8.897 1.00 97.38 155 LEU A C 1
ATOM 1268 O O . LEU A 1 155 ? 7.874 -7.321 -9.939 1.00 97.38 155 LEU A O 1
ATOM 1272 N N . HIS A 1 156 ? 7.792 -8.163 -7.851 1.00 98.00 156 HIS A N 1
ATOM 1273 C CA . HIS A 1 156 ? 6.351 -8.345 -7.830 1.00 98.00 156 HIS A CA 1
ATOM 1274 C C . HIS A 1 156 ? 5.612 -7.010 -7.994 1.00 98.00 156 HIS A C 1
ATOM 1276 O O . HIS A 1 156 ? 4.799 -6.888 -8.908 1.00 98.00 156 HIS A O 1
ATOM 1282 N N . TYR A 1 157 ? 5.965 -5.978 -7.222 1.00 97.81 157 TYR A N 1
ATOM 1283 C CA . TYR A 1 157 ? 5.390 -4.638 -7.383 1.00 97.81 157 TYR A CA 1
ATOM 1284 C C . TYR A 1 157 ? 5.556 -4.108 -8.811 1.00 97.81 157 TYR A C 1
ATOM 1286 O O . TYR A 1 157 ? 4.568 -3.708 -9.420 1.00 97.81 157 TYR A O 1
ATOM 1294 N N . LEU A 1 158 ? 6.776 -4.149 -9.363 1.00 97.25 158 LEU A N 1
ATOM 1295 C CA . LEU A 1 158 ? 7.049 -3.686 -10.731 1.00 97.25 158 LEU A CA 1
ATOM 1296 C C . LEU A 1 158 ? 6.187 -4.430 -11.763 1.00 97.25 158 LEU A C 1
ATOM 1298 O O . LEU A 1 158 ? 5.624 -3.810 -12.658 1.00 97.25 158 LEU A O 1
ATOM 1302 N N . SER A 1 159 ? 6.005 -5.745 -11.604 1.00 96.75 159 SER A N 1
ATOM 1303 C CA . SER A 1 159 ? 5.176 -6.545 -12.518 1.00 96.75 159 SER A CA 1
ATOM 1304 C C . SER A 1 159 ? 3.688 -6.171 -12.507 1.00 96.75 159 SER A C 1
ATOM 1306 O O . SER A 1 159 ? 3.005 -6.369 -13.509 1.00 96.75 159 SER A O 1
ATOM 1308 N N . ARG A 1 160 ? 3.182 -5.618 -11.395 1.00 96.75 160 ARG A N 1
ATOM 1309 C CA . ARG A 1 160 ? 1.773 -5.225 -11.220 1.00 96.75 160 ARG A CA 1
ATOM 1310 C C . ARG A 1 160 ? 1.508 -3.755 -11.554 1.00 96.75 160 ARG A C 1
ATOM 1312 O O . ARG A 1 160 ? 0.358 -3.336 -11.588 1.00 96.75 160 ARG A O 1
ATOM 1319 N N . MET A 1 161 ? 2.541 -2.962 -11.843 1.00 95.19 161 MET A N 1
ATOM 1320 C CA . MET A 1 161 ? 2.388 -1.532 -12.153 1.00 95.19 161 MET A CA 1
ATOM 1321 C C . MET A 1 161 ? 1.666 -1.234 -13.458 1.00 95.19 161 MET A C 1
ATOM 1323 O O . MET A 1 161 ? 1.294 -0.088 -13.693 1.00 95.19 161 MET A O 1
ATOM 1327 N N . THR A 1 162 ? 1.423 -2.245 -14.286 1.00 93.44 162 THR A N 1
ATOM 1328 C CA . THR A 1 162 ? 0.607 -2.114 -15.495 1.00 93.44 162 THR A CA 1
ATOM 1329 C C . THR A 1 162 ? -0.783 -1.547 -15.201 1.00 93.44 162 THR A C 1
ATOM 1331 O O . THR A 1 162 ? -1.328 -0.833 -16.035 1.00 93.44 162 THR A O 1
ATOM 1334 N N . ILE A 1 163 ? -1.315 -1.767 -13.991 1.00 95.19 163 ILE A N 1
ATOM 1335 C CA . ILE A 1 163 ? -2.605 -1.224 -13.547 1.00 95.19 163 ILE A CA 1
ATOM 1336 C C . ILE A 1 163 ? -2.647 0.314 -13.508 1.00 95.19 163 ILE A C 1
ATOM 1338 O O . ILE A 1 163 ? -3.721 0.905 -13.498 1.00 95.19 163 ILE A O 1
ATOM 1342 N N . LEU A 1 164 ? -1.488 0.981 -13.494 1.00 95.81 164 LEU A N 1
ATOM 1343 C CA . LEU A 1 164 ? -1.405 2.444 -13.492 1.00 95.81 164 LEU A CA 1
ATOM 1344 C C . LEU A 1 164 ? -1.559 3.051 -14.890 1.00 95.81 164 LEU A C 1
ATOM 1346 O O . LEU A 1 164 ? -1.622 4.274 -15.026 1.00 95.81 164 LEU A O 1
ATOM 1350 N N . GLN A 1 165 ? -1.571 2.223 -15.937 1.00 93.62 165 GLN A N 1
ATOM 1351 C CA . GLN A 1 165 ? -1.673 2.698 -17.307 1.00 93.62 165 GLN A CA 1
ATOM 1352 C C . GLN A 1 165 ? -3.015 3.408 -17.529 1.00 93.62 165 GLN A C 1
ATOM 1354 O O . GLN A 1 165 ? -4.077 2.877 -17.220 1.00 93.62 165 GLN A O 1
ATOM 1359 N N . GLY A 1 166 ? -2.958 4.617 -18.088 1.00 90.31 166 GLY A N 1
ATOM 1360 C CA . GLY A 1 166 ? -4.148 5.426 -18.358 1.00 90.31 166 GLY A CA 1
ATOM 1361 C C . GLY A 1 166 ? -4.679 6.211 -17.156 1.00 90.31 166 GLY A C 1
ATOM 1362 O O . GLY A 1 166 ? -5.662 6.929 -17.314 1.00 90.31 166 GLY A O 1
ATOM 1363 N N . LEU A 1 167 ? -4.039 6.132 -15.982 1.00 93.81 167 LEU A N 1
ATOM 1364 C CA . LEU A 1 167 ? -4.380 7.023 -14.874 1.00 93.81 167 LEU A CA 1
ATOM 1365 C C . LEU A 1 167 ? -3.982 8.466 -15.201 1.00 93.81 167 LEU A C 1
ATOM 1367 O O . LEU A 1 167 ? -2.832 8.755 -15.541 1.00 93.81 167 LEU A O 1
ATOM 1371 N N . GLU A 1 168 ? -4.928 9.384 -15.032 1.00 92.31 168 GLU A N 1
ATOM 1372 C CA . GLU A 1 168 ? -4.670 10.817 -15.123 1.00 92.31 168 GLU A CA 1
ATOM 1373 C C . GLU A 1 168 ? -3.980 11.294 -13.841 1.00 92.31 168 GLU A C 1
ATOM 1375 O O . GLU A 1 168 ? -4.598 11.433 -12.784 1.00 92.31 168 GLU A O 1
ATOM 1380 N N . LEU A 1 169 ? -2.670 11.516 -13.933 1.00 94.88 169 LEU A N 1
ATOM 1381 C CA . LEU A 1 169 ? -1.836 11.975 -12.825 1.00 94.88 169 LEU A CA 1
ATOM 1382 C C . LEU A 1 169 ? -1.383 13.410 -13.054 1.00 94.88 169 LEU A C 1
ATOM 1384 O O . LEU A 1 169 ? -1.110 13.828 -14.183 1.00 94.88 169 LEU A O 1
ATOM 1388 N N . ARG A 1 170 ? -1.174 14.152 -11.967 1.00 94.81 170 ARG A N 1
ATOM 1389 C CA . ARG A 1 170 ? -0.451 15.418 -12.057 1.00 94.81 170 ARG A CA 1
ATOM 1390 C C . ARG A 1 170 ? 0.967 15.188 -12.549 1.00 94.81 170 ARG A C 1
ATOM 1392 O O . ARG A 1 170 ? 1.624 14.201 -12.213 1.00 94.81 170 ARG A O 1
ATOM 1399 N N . MET A 1 171 ? 1.484 16.179 -13.271 1.00 93.19 171 MET A N 1
ATOM 1400 C CA . MET A 1 171 ? 2.855 16.161 -13.782 1.00 93.19 171 MET A CA 1
ATOM 1401 C C . MET A 1 171 ? 3.887 15.941 -12.667 1.00 93.19 171 MET A C 1
ATOM 1403 O O . MET A 1 171 ? 4.846 15.200 -12.862 1.00 93.19 171 MET A O 1
ATOM 1407 N N . THR A 1 172 ? 3.679 16.524 -11.483 1.00 94.12 172 THR A N 1
ATOM 1408 C CA . THR A 1 172 ? 4.549 16.337 -10.311 1.00 94.12 172 THR A CA 1
ATOM 1409 C C . THR A 1 172 ? 4.575 14.883 -9.838 1.00 94.12 172 THR A C 1
ATOM 1411 O O . THR A 1 172 ? 5.655 14.326 -9.633 1.00 94.12 172 THR A O 1
ATOM 1414 N N . THR A 1 173 ? 3.409 14.247 -9.716 1.00 96.06 173 THR A N 1
ATOM 1415 C CA . THR A 1 173 ? 3.273 12.840 -9.320 1.00 96.06 173 THR A CA 1
ATOM 1416 C C . THR A 1 173 ? 3.885 11.908 -10.361 1.00 96.06 173 THR A C 1
ATOM 1418 O O . THR A 1 173 ? 4.716 11.063 -10.029 1.00 96.06 173 THR A O 1
ATOM 1421 N N . SER A 1 174 ? 3.540 12.124 -11.633 1.00 95.75 174 SER A N 1
ATOM 1422 C CA . SER A 1 174 ? 4.069 11.387 -12.783 1.00 95.75 174 SER A CA 1
ATOM 1423 C C . SER A 1 174 ? 5.601 11.462 -12.850 1.00 95.75 174 SER A C 1
ATOM 1425 O O . SER A 1 174 ? 6.283 10.437 -12.910 1.00 95.75 174 SER A O 1
ATOM 1427 N N . THR A 1 175 ? 6.167 12.666 -12.712 1.00 95.31 175 THR A N 1
ATOM 1428 C CA . THR A 1 175 ? 7.622 12.892 -12.709 1.00 95.31 175 THR A CA 1
ATOM 1429 C C . THR A 1 175 ? 8.305 12.169 -11.551 1.00 95.31 175 THR A C 1
ATOM 1431 O O . THR A 1 175 ? 9.362 11.566 -11.741 1.00 95.31 175 THR A O 1
ATOM 1434 N N . ARG A 1 176 ? 7.707 12.185 -10.353 1.00 96.00 176 ARG A N 1
ATOM 1435 C CA . ARG A 1 176 ? 8.253 11.502 -9.172 1.00 96.00 176 ARG A CA 1
ATOM 1436 C C . ARG A 1 176 ? 8.271 9.983 -9.349 1.00 96.00 176 ARG A C 1
ATOM 1438 O O . ARG A 1 176 ? 9.299 9.367 -9.069 1.00 96.00 176 ARG A O 1
ATOM 1445 N N . LEU A 1 177 ? 7.179 9.391 -9.843 1.00 96.94 177 LEU A N 1
ATOM 1446 C CA . LEU A 1 177 ? 7.123 7.958 -10.152 1.00 96.94 177 LEU A CA 1
ATOM 1447 C C . LEU A 1 177 ? 8.174 7.595 -11.208 1.00 96.94 177 LEU A C 1
ATOM 1449 O O . LEU A 1 177 ? 8.951 6.660 -11.012 1.00 96.94 177 LEU A O 1
ATOM 1453 N N . LYS A 1 178 ? 8.259 8.378 -12.290 1.00 95.44 178 LYS A N 1
ATOM 1454 C CA . LYS A 1 178 ? 9.244 8.182 -13.359 1.00 95.44 178 LYS A CA 1
ATOM 1455 C C . LYS A 1 178 ? 10.681 8.226 -12.827 1.00 95.44 178 LYS A C 1
ATOM 1457 O O . LYS A 1 178 ? 11.471 7.333 -13.120 1.00 95.44 178 LYS A O 1
ATOM 1462 N N . ALA A 1 179 ? 11.018 9.220 -12.002 1.00 94.62 179 ALA A N 1
ATOM 1463 C CA . ALA A 1 179 ? 12.337 9.338 -11.376 1.00 94.62 179 ALA A CA 1
ATOM 1464 C C . ALA A 1 179 ? 12.654 8.150 -10.451 1.00 94.62 179 ALA A C 1
ATOM 1466 O O . ALA A 1 179 ? 13.770 7.628 -10.473 1.00 94.62 179 ALA A O 1
ATOM 1467 N N . CYS A 1 180 ? 11.668 7.684 -9.678 1.00 94.69 180 CYS A N 1
ATOM 1468 C CA . CYS A 1 180 ? 11.809 6.495 -8.842 1.00 94.69 180 CYS A CA 1
ATOM 1469 C C . CYS A 1 180 ? 12.118 5.252 -9.685 1.00 94.69 180 CYS A C 1
ATOM 1471 O O . CYS A 1 180 ? 13.063 4.528 -9.381 1.00 94.69 180 CYS A O 1
ATOM 1473 N N . LEU A 1 181 ? 11.373 5.019 -10.765 1.00 94.31 181 LEU A N 1
ATOM 1474 C CA . LEU A 1 181 ? 11.605 3.877 -11.649 1.00 94.31 181 LEU A CA 1
ATOM 1475 C C . LEU A 1 181 ? 12.970 3.952 -12.346 1.00 94.31 181 LEU A C 1
ATOM 1477 O O . LEU A 1 181 ? 13.693 2.958 -12.365 1.00 94.31 181 LEU A O 1
ATOM 1481 N N . TYR A 1 182 ? 13.384 5.130 -12.827 1.00 92.31 182 TYR A N 1
ATOM 1482 C CA . TYR A 1 182 ? 14.724 5.324 -13.393 1.00 92.31 182 TYR A CA 1
ATOM 1483 C C . TYR A 1 182 ? 15.837 4.994 -12.401 1.00 92.31 182 TYR A C 1
ATOM 1485 O O . TYR A 1 182 ? 16.853 4.423 -12.802 1.00 92.31 182 TYR A O 1
ATOM 1493 N N . SER A 1 183 ? 15.655 5.292 -11.111 1.00 91.50 183 SER A N 1
ATOM 1494 C CA . SER A 1 183 ? 16.655 4.946 -10.093 1.00 91.50 183 SER A CA 1
ATOM 1495 C C . SER A 1 183 ? 16.932 3.436 -10.036 1.00 91.50 183 SER A C 1
ATOM 1497 O O . SER A 1 183 ? 18.070 3.032 -9.816 1.00 91.50 183 SER A O 1
ATOM 1499 N N . PHE A 1 184 ? 15.937 2.600 -10.361 1.00 91.19 184 PHE A N 1
ATOM 1500 C CA . PHE A 1 184 ? 16.089 1.148 -10.441 1.00 91.19 184 PHE A CA 1
ATOM 1501 C C . PHE A 1 184 ? 16.690 0.654 -11.761 1.00 91.19 184 PHE A C 1
ATOM 1503 O O . PHE A 1 184 ? 16.997 -0.529 -11.858 1.00 91.19 184 PHE A O 1
ATOM 1510 N N . THR A 1 185 ? 16.874 1.513 -12.770 1.00 89.06 185 THR A N 1
ATOM 1511 C CA . THR A 1 185 ? 17.469 1.138 -14.071 1.00 89.06 185 THR A CA 1
ATOM 1512 C C . THR A 1 185 ? 18.987 1.297 -14.119 1.00 89.06 185 THR A C 1
ATOM 1514 O O . THR A 1 185 ? 19.657 0.615 -14.899 1.00 89.06 185 THR A O 1
ATOM 1517 N N . SER A 1 186 ? 19.539 2.172 -13.278 1.00 78.62 186 SER A N 1
ATOM 1518 C CA . SER A 1 186 ? 20.959 2.522 -13.287 1.00 78.62 186 SER A CA 1
ATOM 1519 C C . SER A 1 186 ? 21.804 1.556 -12.446 1.00 78.62 186 SER A C 1
ATOM 1521 O O . SER A 1 186 ? 21.412 1.181 -11.340 1.00 78.62 186 SER A O 1
ATOM 1523 N N . PRO A 1 187 ? 23.009 1.178 -12.908 1.00 63.06 187 PRO A N 1
ATOM 1524 C CA . PRO A 1 187 ? 24.009 0.533 -12.066 1.00 63.06 187 PRO A CA 1
ATOM 1525 C C . PRO A 1 187 ? 24.680 1.591 -11.160 1.00 63.06 187 PRO A C 1
ATOM 1527 O O . PRO A 1 187 ? 25.744 2.105 -11.484 1.00 63.06 187 PRO A O 1
ATOM 1530 N N . GLY A 1 188 ? 24.044 1.962 -10.041 1.00 58.09 188 GLY A N 1
ATOM 1531 C CA . GLY A 1 188 ? 24.559 2.930 -9.050 1.00 58.09 188 GLY A CA 1
ATOM 1532 C C . GLY A 1 188 ? 23.849 2.824 -7.683 1.00 58.09 188 GLY A C 1
ATOM 1533 O O . GLY A 1 188 ? 22.746 2.296 -7.626 1.00 58.09 188 GLY A O 1
ATOM 1534 N N . GLY A 1 189 ? 24.509 3.236 -6.584 1.00 55.41 189 GLY A N 1
ATOM 1535 C CA . GLY A 1 189 ? 24.188 2.863 -5.180 1.00 55.41 189 GLY A CA 1
ATOM 1536 C C . GLY A 1 189 ? 22.870 3.397 -4.569 1.00 55.41 189 GLY A C 1
ATOM 1537 O O . GLY A 1 189 ? 22.242 4.264 -5.172 1.00 55.41 189 GLY A O 1
ATOM 1538 N N . PRO A 1 190 ? 22.446 2.924 -3.362 1.00 53.31 190 PRO A N 1
ATOM 1539 C CA . PRO A 1 190 ? 23.214 2.185 -2.339 1.00 53.31 190 PRO A CA 1
ATOM 1540 C C . PRO A 1 190 ? 22.969 0.661 -2.282 1.00 53.31 190 PRO A C 1
ATOM 1542 O O . PRO A 1 190 ? 23.665 -0.046 -1.559 1.00 53.31 190 PRO A O 1
ATOM 1545 N N . THR A 1 191 ? 22.030 0.130 -3.057 1.00 56.53 191 THR A N 1
ATOM 1546 C CA . THR A 1 191 ? 21.807 -1.315 -3.225 1.00 56.53 191 THR A CA 1
ATOM 1547 C C . THR A 1 191 ? 21.782 -1.585 -4.712 1.00 56.53 191 THR A C 1
ATOM 1549 O O . THR A 1 191 ? 20.831 -1.178 -5.367 1.00 56.53 191 THR A O 1
ATOM 1552 N N . TYR A 1 192 ? 22.834 -2.199 -5.255 1.00 70.06 192 TYR A N 1
ATOM 1553 C CA . TYR A 1 192 ? 22.933 -2.514 -6.681 1.00 70.06 192 TYR A CA 1
ATOM 1554 C C . TYR A 1 192 ? 21.675 -3.273 -7.135 1.00 70.06 192 TYR A C 1
ATOM 1556 O O . TYR A 1 192 ? 21.541 -4.447 -6.777 1.00 70.06 192 TYR A O 1
ATOM 1564 N N . PRO A 1 193 ? 20.750 -2.652 -7.898 1.00 78.56 193 PRO A N 1
ATOM 1565 C CA . PRO A 1 193 ? 19.562 -3.352 -8.355 1.00 78.56 193 PRO A CA 1
ATOM 1566 C C . PRO A 1 193 ? 20.027 -4.499 -9.240 1.00 78.56 193 PRO A C 1
ATOM 1568 O O . PRO A 1 193 ? 20.887 -4.304 -10.107 1.00 78.56 193 PRO A O 1
ATOM 1571 N N . THR A 1 194 ? 19.506 -5.704 -9.030 1.00 88.50 194 THR A N 1
ATOM 1572 C CA . THR A 1 194 ? 19.904 -6.857 -9.841 1.00 88.50 194 THR A CA 1
ATOM 1573 C C . THR A 1 194 ? 19.502 -6.657 -11.296 1.00 88.50 194 THR A C 1
ATOM 1575 O O . THR A 1 194 ? 18.686 -5.800 -11.640 1.00 88.50 194 THR A O 1
ATOM 1578 N N . ARG A 1 195 ? 20.067 -7.467 -12.196 1.00 90.06 195 ARG A N 1
ATOM 1579 C CA . ARG A 1 195 ? 19.687 -7.425 -13.615 1.00 90.06 195 ARG A CA 1
ATOM 1580 C C . ARG A 1 195 ? 18.176 -7.611 -13.806 1.00 90.06 195 ARG A C 1
ATOM 1582 O O . ARG A 1 195 ? 17.613 -6.954 -14.676 1.00 90.06 195 ARG A O 1
ATOM 1589 N N . ALA A 1 196 ? 17.547 -8.465 -12.997 1.00 93.06 196 ALA A N 1
ATOM 1590 C CA . ALA A 1 196 ? 16.108 -8.694 -13.034 1.00 93.06 196 ALA A CA 1
ATOM 1591 C C . ALA A 1 196 ? 15.333 -7.419 -12.677 1.00 93.06 196 ALA A C 1
ATOM 1593 O O . ALA A 1 196 ? 14.459 -7.011 -13.438 1.00 93.06 196 ALA A O 1
ATOM 1594 N N . VAL A 1 197 ? 15.709 -6.747 -11.581 1.00 94.12 197 VAL A N 1
ATOM 1595 C CA . VAL A 1 197 ? 15.070 -5.492 -11.152 1.00 94.12 197 VAL A CA 1
ATOM 1596 C C . VAL A 1 197 ? 15.239 -4.403 -12.206 1.00 94.12 197 VAL A C 1
ATOM 1598 O O . VAL A 1 197 ? 14.258 -3.764 -12.574 1.00 94.12 197 VAL A O 1
ATOM 1601 N N . ARG A 1 198 ? 16.448 -4.240 -12.765 1.00 93.00 198 ARG A N 1
ATOM 1602 C CA . ARG A 1 198 ? 16.694 -3.251 -13.829 1.00 93.00 198 ARG A CA 1
ATOM 1603 C C . ARG A 1 198 ? 15.824 -3.503 -15.057 1.00 93.00 198 ARG A C 1
ATOM 1605 O O . ARG A 1 198 ? 15.269 -2.563 -15.613 1.00 93.00 198 ARG A O 1
ATOM 1612 N N . HIS A 1 199 ? 15.702 -4.760 -15.479 1.00 93.81 199 HIS A N 1
ATOM 1613 C CA . HIS A 1 199 ? 14.882 -5.126 -16.632 1.00 93.81 199 HIS A CA 1
ATOM 1614 C C . HIS A 1 199 ? 13.387 -4.897 -16.368 1.00 93.81 199 HIS A C 1
ATOM 1616 O O . HIS A 1 199 ? 12.696 -4.323 -17.203 1.00 93.81 199 HIS A O 1
ATOM 1622 N N . ALA A 1 200 ? 12.890 -5.285 -15.189 1.00 95.94 200 ALA A N 1
ATOM 1623 C CA . ALA A 1 200 ? 11.508 -5.025 -14.796 1.00 95.94 200 ALA A CA 1
ATOM 1624 C C . ALA A 1 200 ? 11.206 -3.516 -14.721 1.00 95.94 200 ALA A C 1
ATOM 1626 O O . ALA A 1 200 ? 10.157 -3.077 -15.189 1.00 95.94 200 ALA A O 1
ATOM 1627 N N . ALA A 1 201 ? 12.137 -2.715 -14.195 1.00 94.88 201 ALA A N 1
ATOM 1628 C CA . ALA A 1 201 ? 12.004 -1.263 -14.125 1.00 94.88 201 ALA A CA 1
ATOM 1629 C C . ALA A 1 201 ? 11.967 -0.613 -15.517 1.00 94.88 201 ALA A C 1
ATOM 1631 O O . ALA A 1 201 ? 11.109 0.234 -15.754 1.00 94.88 201 ALA A O 1
ATOM 1632 N N . TRP A 1 202 ? 12.831 -1.044 -16.446 1.00 94.00 202 TRP A N 1
ATOM 1633 C CA . TRP A 1 202 ? 12.789 -0.598 -17.846 1.00 94.00 202 TRP A CA 1
ATOM 1634 C C . TRP A 1 202 ? 11.448 -0.910 -18.508 1.00 94.00 202 TRP A C 1
ATOM 1636 O O . TRP A 1 202 ? 10.795 -0.002 -19.010 1.00 94.00 202 TRP A O 1
ATOM 1646 N N . ASN A 1 203 ? 10.985 -2.159 -18.413 1.00 94.75 203 ASN A N 1
ATOM 1647 C CA . ASN A 1 203 ? 9.693 -2.561 -18.977 1.00 94.75 203 ASN A CA 1
ATOM 1648 C C . ASN A 1 203 ? 8.532 -1.734 -18.402 1.00 94.75 203 ASN A C 1
ATOM 1650 O O . ASN A 1 203 ? 7.604 -1.369 -19.119 1.00 94.75 203 ASN A O 1
ATOM 1654 N N . THR A 1 204 ? 8.586 -1.434 -17.102 1.00 95.56 204 THR A N 1
ATOM 1655 C CA . THR A 1 204 ? 7.567 -0.620 -16.428 1.00 95.56 204 THR A CA 1
ATOM 1656 C C . THR A 1 204 ? 7.603 0.834 -16.905 1.00 95.56 204 THR A C 1
ATOM 1658 O O . THR A 1 204 ? 6.552 1.425 -17.140 1.00 95.56 204 THR A O 1
ATOM 1661 N N . LEU A 1 205 ? 8.796 1.415 -17.084 1.00 94.44 205 LEU A N 1
ATOM 1662 C CA . LEU A 1 205 ? 8.964 2.766 -17.629 1.00 94.44 205 LEU A CA 1
ATOM 1663 C C . LEU A 1 205 ? 8.412 2.882 -19.045 1.00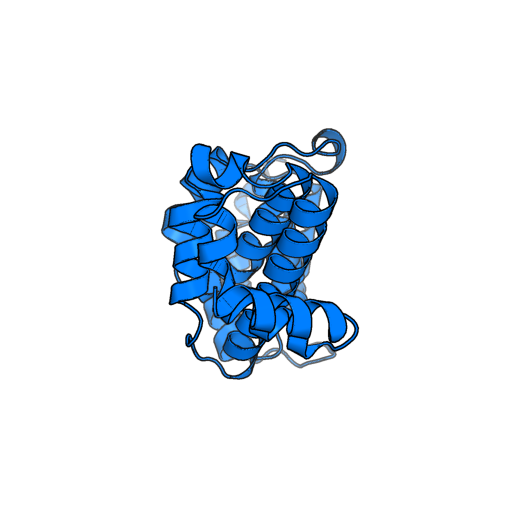 94.44 205 LEU A C 1
ATOM 1665 O O . LEU A 1 205 ? 7.658 3.812 -19.313 1.00 94.44 205 LEU A O 1
ATOM 1669 N N . ASP A 1 206 ? 8.768 1.946 -19.922 1.00 92.75 206 ASP A N 1
ATOM 1670 C CA . ASP A 1 206 ? 8.339 1.967 -21.321 1.00 92.75 206 ASP A CA 1
ATOM 1671 C C . ASP A 1 206 ? 6.816 1.835 -21.442 1.00 92.75 206 ASP A C 1
ATOM 1673 O O . ASP A 1 206 ? 6.199 2.479 -22.292 1.00 92.75 206 ASP A O 1
ATOM 1677 N N . LEU A 1 207 ? 6.201 1.043 -20.557 1.00 93.88 207 LEU A N 1
ATOM 1678 C CA . LEU A 1 207 ? 4.754 0.868 -20.508 1.00 93.88 207 LEU A CA 1
ATOM 1679 C C . LEU A 1 207 ? 4.023 2.124 -20.012 1.00 93.88 207 LEU A C 1
ATOM 1681 O O . LEU A 1 207 ? 3.018 2.523 -20.600 1.00 93.88 207 LEU A O 1
ATOM 1685 N N . LEU A 1 208 ? 4.489 2.721 -18.912 1.00 94.06 208 LEU A N 1
ATOM 1686 C CA . LEU A 1 208 ? 3.801 3.844 -18.265 1.00 94.06 208 LEU A CA 1
ATOM 1687 C C . LEU A 1 208 ? 4.115 5.195 -18.915 1.00 94.06 208 LEU A C 1
ATOM 1689 O O . LEU A 1 208 ? 3.288 6.103 -18.875 1.00 94.06 208 LEU A O 1
ATOM 1693 N N . PHE A 1 209 ? 5.297 5.336 -19.514 1.00 91.00 209 PHE A N 1
ATOM 1694 C CA . PHE A 1 209 ? 5.793 6.582 -20.095 1.00 91.00 209 PHE A CA 1
ATOM 1695 C C . PHE A 1 209 ? 6.361 6.345 -21.503 1.00 91.00 209 PHE A C 1
ATOM 1697 O O . PHE A 1 209 ? 7.555 6.583 -21.726 1.00 91.00 209 PHE A O 1
ATOM 1704 N N . PRO A 1 210 ? 5.534 5.893 -22.466 1.00 83.56 210 PRO A N 1
ATOM 1705 C CA . PRO A 1 210 ? 6.000 5.600 -23.813 1.00 83.56 210 PRO A CA 1
ATOM 1706 C C . PRO A 1 210 ? 6.598 6.851 -24.465 1.00 83.56 210 PRO A C 1
ATOM 1708 O O . PRO A 1 210 ? 6.070 7.957 -24.341 1.00 83.56 210 PRO A O 1
ATOM 1711 N N . VAL A 1 211 ? 7.699 6.671 -25.198 1.00 65.69 211 VAL A N 1
ATOM 1712 C CA . VAL A 1 211 ? 8.478 7.747 -25.846 1.00 65.69 211 VAL A CA 1
ATOM 1713 C C . VAL A 1 211 ? 7.616 8.620 -26.778 1.00 65.69 211 VAL A C 1
ATOM 1715 O O . VAL A 1 211 ? 7.895 9.803 -26.953 1.00 65.69 211 VAL A O 1
ATOM 1718 N N . SER A 1 212 ? 6.508 8.090 -27.305 1.00 49.22 212 SER A N 1
ATOM 1719 C CA . SER A 1 212 ? 5.516 8.813 -28.115 1.00 49.22 212 SER A CA 1
ATOM 1720 C C . SER A 1 212 ? 4.778 9.932 -27.364 1.00 49.22 212 SER A C 1
ATOM 1722 O O . SER A 1 212 ? 4.292 10.861 -28.001 1.00 49.22 212 SER A O 1
ATOM 1724 N N . ALA A 1 213 ? 4.709 9.883 -26.030 1.00 47.41 213 ALA A N 1
ATOM 1725 C CA . ALA A 1 213 ? 4.098 10.937 -25.216 1.00 47.41 213 ALA A CA 1
ATOM 1726 C C . ALA A 1 213 ? 4.981 12.197 -25.100 1.00 47.41 213 ALA A C 1
ATOM 1728 O O . ALA A 1 213 ? 4.492 13.251 -24.712 1.00 47.41 213 ALA A O 1
ATOM 1729 N N . ILE A 1 214 ? 6.267 12.109 -25.463 1.00 46.59 214 ILE A N 1
ATOM 1730 C CA . ILE A 1 214 ? 7.242 13.212 -25.366 1.00 46.59 214 ILE A CA 1
ATOM 1731 C C . ILE A 1 214 ? 7.045 14.252 -26.485 1.00 46.59 214 ILE A C 1
ATOM 1733 O O . ILE A 1 214 ? 7.488 15.386 -26.354 1.00 46.59 214 ILE A O 1
ATOM 1737 N N . LEU A 1 215 ? 6.372 13.892 -27.583 1.00 36.59 215 LEU A N 1
ATOM 1738 C CA . LEU A 1 215 ? 6.165 14.782 -28.735 1.00 36.59 215 LEU A CA 1
ATOM 1739 C C . LEU A 1 215 ? 4.823 15.537 -28.710 1.00 36.59 215 LEU A C 1
ATOM 1741 O O . LEU A 1 215 ? 4.550 16.299 -29.633 1.00 36.59 215 LEU A O 1
ATOM 1745 N N . LEU A 1 216 ? 3.987 15.328 -27.685 1.00 34.12 216 LEU A N 1
ATOM 1746 C CA . LEU A 1 216 ? 2.652 15.940 -27.569 1.00 34.12 216 LEU A CA 1
ATOM 1747 C C . LEU A 1 216 ? 2.407 16.680 -26.237 1.00 34.12 216 LEU A C 1
ATOM 1749 O O . LEU A 1 216 ? 1.281 17.111 -25.992 1.00 34.12 216 LEU A O 1
ATOM 1753 N N . SER A 1 217 ? 3.436 16.854 -25.400 1.00 39.03 217 SER A N 1
ATOM 1754 C CA . SER A 1 217 ? 3.431 17.741 -24.220 1.00 39.03 217 SER A CA 1
ATOM 1755 C C . SER A 1 217 ? 4.304 18.963 -24.459 1.00 39.03 217 SER A C 1
ATOM 1757 O O . SER A 1 217 ? 3.894 20.071 -24.058 1.00 39.03 217 SER A O 1
#